Protein AF-A0A7Y3IAW5-F1 (afdb_monomer_lite)

Sequence (201 aa):
MDRSDRQLTMKHELFRHLELELFVQRGQLPDTLALVRDVLRSTARLTENVSPRVEGLLDAAGESREWTRLRGTYQHHYPICVRRVSPDDTLISMASVVGRPEEDWYAVSLITYCTPRDPFYRVAHLLARVVHGQLGGRIHWGKWFPLDGSQVAESYPALATFRACCRRADPAGVFRNAFVERTLFEGGAEASPQSGHTAPA

Radius of gyration: 20.22 Å; chains: 1; bounding box: 66×46×46 Å

Structure (mmCIF, N/CA/C/O backbone):
data_AF-A0A7Y3IAW5-F1
#
_entry.id   AF-A0A7Y3IAW5-F1
#
loop_
_atom_site.group_PDB
_atom_site.id
_atom_site.type_symbol
_atom_site.label_atom_id
_atom_site.label_alt_id
_atom_site.label_comp_id
_atom_site.label_asym_id
_atom_site.label_entity_id
_atom_site.label_seq_id
_atom_site.pdbx_PDB_ins_code
_atom_site.Cartn_x
_atom_site.Cartn_y
_atom_site.Cartn_z
_atom_site.occupancy
_atom_site.B_iso_or_equiv
_atom_site.auth_seq_id
_atom_site.auth_comp_id
_atom_site.auth_asym_id
_atom_site.auth_atom_id
_atom_site.pdbx_PDB_model_num
ATOM 1 N N . MET A 1 1 ? 17.644 31.714 -9.069 1.00 40.88 1 MET A N 1
ATOM 2 C CA . MET A 1 1 ? 16.645 31.347 -8.044 1.00 40.88 1 MET A CA 1
ATOM 3 C C . MET A 1 1 ? 15.284 31.675 -8.612 1.00 40.88 1 MET A C 1
ATOM 5 O O . MET A 1 1 ? 14.866 32.822 -8.543 1.00 40.88 1 MET A O 1
ATOM 9 N N . ASP A 1 2 ? 14.663 30.692 -9.247 1.00 40.91 2 ASP A N 1
ATOM 10 C CA . ASP A 1 2 ? 13.312 30.815 -9.777 1.00 40.91 2 ASP A CA 1
ATOM 11 C C . ASP A 1 2 ? 12.345 30.397 -8.661 1.00 40.91 2 ASP A C 1
ATOM 13 O O . ASP A 1 2 ? 12.358 29.250 -8.215 1.00 40.91 2 ASP A O 1
ATOM 17 N N . ARG A 1 3 ? 11.633 31.373 -8.092 1.00 41.38 3 ARG A N 1
ATOM 18 C CA . ARG A 1 3 ? 10.716 31.192 -6.957 1.00 41.38 3 ARG A CA 1
ATOM 19 C C . ARG A 1 3 ? 9.287 31.054 -7.466 1.00 41.38 3 ARG A C 1
ATOM 21 O O . ARG A 1 3 ? 8.431 31.909 -7.237 1.00 41.38 3 ARG A O 1
ATOM 28 N N . SER A 1 4 ? 9.043 29.957 -8.172 1.00 42.44 4 SER A N 1
ATOM 29 C CA . SER A 1 4 ? 7.706 29.543 -8.607 1.00 42.44 4 SER A CA 1
ATOM 30 C C . SER A 1 4 ? 6.784 29.179 -7.430 1.00 42.44 4 SER A C 1
ATOM 32 O O . SER A 1 4 ? 5.565 29.138 -7.588 1.00 42.44 4 SER A O 1
ATOM 34 N N . ASP A 1 5 ? 7.333 29.018 -6.218 1.00 47.25 5 ASP A N 1
ATOM 35 C CA . ASP A 1 5 ? 6.605 28.779 -4.965 1.00 47.25 5 ASP A CA 1
ATOM 36 C C . ASP A 1 5 ? 5.658 29.923 -4.565 1.00 47.25 5 ASP A C 1
ATOM 38 O O . ASP A 1 5 ? 4.757 29.714 -3.755 1.00 47.25 5 ASP A O 1
ATOM 42 N N . ARG A 1 6 ? 5.826 31.121 -5.139 1.00 47.00 6 ARG A N 1
ATOM 43 C CA . ARG A 1 6 ? 5.008 32.307 -4.829 1.00 47.00 6 ARG A CA 1
ATOM 44 C C . ARG A 1 6 ? 3.928 32.628 -5.860 1.00 47.00 6 ARG A C 1
ATOM 46 O O . ARG A 1 6 ? 3.186 33.587 -5.666 1.00 47.00 6 ARG A O 1
ATOM 53 N N . GLN A 1 7 ? 3.839 31.865 -6.948 1.00 51.66 7 GLN A N 1
ATOM 54 C CA . GLN A 1 7 ? 2.971 32.199 -8.083 1.00 51.66 7 GLN A CA 1
ATOM 55 C C . GLN A 1 7 ? 1.581 31.542 -8.021 1.00 51.66 7 GLN A C 1
ATOM 57 O O . GLN A 1 7 ? 0.706 31.883 -8.812 1.00 51.66 7 GLN A O 1
ATOM 62 N N . LEU A 1 8 ? 1.342 30.651 -7.053 1.00 48.03 8 LEU A N 1
ATOM 63 C CA . LEU A 1 8 ? 0.040 30.027 -6.822 1.00 48.03 8 LEU A CA 1
ATOM 64 C C . LEU A 1 8 ? -0.625 30.678 -5.604 1.00 48.03 8 LEU A C 1
ATOM 66 O O . LEU A 1 8 ? -0.237 30.454 -4.463 1.00 48.03 8 LEU A O 1
ATOM 70 N N . THR A 1 9 ? -1.650 31.489 -5.858 1.00 50.50 9 THR A N 1
ATOM 71 C CA . THR A 1 9 ? -2.443 32.277 -4.892 1.00 50.50 9 THR A CA 1
ATOM 72 C C . THR A 1 9 ? -3.344 31.452 -3.961 1.00 50.50 9 THR A C 1
ATOM 74 O O . THR A 1 9 ? -4.144 32.005 -3.209 1.00 50.50 9 THR A O 1
ATOM 77 N N . MET A 1 10 ? -3.199 30.129 -3.950 1.00 53.97 10 MET A N 1
ATOM 78 C CA . MET A 1 10 ? -3.824 29.251 -2.964 1.00 53.97 10 MET A CA 1
ATOM 79 C C . MET A 1 10 ? -2.808 29.010 -1.856 1.00 53.97 10 MET A C 1
ATOM 81 O O . MET A 1 10 ? -1.643 28.769 -2.157 1.00 53.97 10 MET A O 1
ATOM 85 N N . LYS A 1 11 ? -3.226 29.031 -0.586 1.00 49.53 11 LYS A N 1
ATOM 86 C CA . LYS A 1 11 ? -2.404 28.603 0.560 1.00 49.53 11 LYS A CA 1
ATOM 87 C C . LYS A 1 11 ? -2.015 27.120 0.402 1.00 49.53 11 LYS A C 1
ATOM 89 O O . LYS A 1 11 ? -2.574 26.252 1.061 1.00 49.53 11 LYS A O 1
ATOM 94 N N . HIS A 1 12 ? -1.098 26.812 -0.514 1.00 50.78 12 HIS A N 1
ATOM 95 C CA . HIS A 1 12 ? -0.740 25.468 -0.976 1.00 50.78 12 HIS A CA 1
ATOM 96 C C . HIS A 1 12 ? -0.222 24.599 0.174 1.00 50.78 12 HIS A C 1
ATOM 98 O O . HIS A 1 12 ? -0.385 23.382 0.179 1.00 50.78 12 HIS A O 1
ATOM 104 N N . GLU A 1 13 ? 0.351 25.245 1.186 1.00 51.34 13 GLU A N 1
ATOM 105 C CA . GLU A 1 13 ? 0.733 24.665 2.469 1.00 51.34 13 GLU A CA 1
ATOM 106 C C . GLU A 1 13 ? -0.438 24.042 3.248 1.00 51.34 13 GLU A C 1
ATOM 108 O O . GLU A 1 13 ? -0.249 22.977 3.831 1.00 51.34 13 GLU A O 1
ATOM 113 N N . LEU A 1 14 ? -1.650 24.616 3.187 1.00 48.81 14 LEU A N 1
ATOM 114 C CA . LEU A 1 14 ? -2.861 24.053 3.806 1.00 48.81 14 LEU A CA 1
ATOM 115 C C . LEU A 1 14 ? -3.363 22.789 3.089 1.00 48.81 14 LEU A C 1
ATOM 117 O O . LEU A 1 14 ? -4.131 22.022 3.663 1.00 48.81 14 LEU A O 1
ATOM 121 N N . PHE A 1 15 ? -2.912 22.550 1.854 1.00 56.91 15 PHE A N 1
ATOM 122 C CA . PHE A 1 15 ? -3.258 21.373 1.050 1.00 56.91 15 PHE A CA 1
ATOM 123 C C . PHE A 1 15 ? -2.118 20.358 0.938 1.00 56.91 15 PHE A C 1
ATOM 125 O O . PHE A 1 15 ? -2.253 19.371 0.207 1.00 56.91 15 PHE A O 1
ATOM 132 N N . ARG A 1 16 ? -1.009 20.556 1.672 1.00 74.06 16 ARG A N 1
ATOM 133 C CA . ARG A 1 16 ? 0.043 19.543 1.834 1.00 74.06 16 ARG A CA 1
ATOM 134 C C . ARG A 1 16 ? -0.500 18.392 2.673 1.00 74.06 16 ARG A C 1
ATOM 136 O O . ARG A 1 16 ? -0.251 18.289 3.873 1.00 74.06 16 ARG A O 1
ATOM 143 N N . HIS A 1 17 ? -1.265 17.533 2.028 1.00 85.19 17 HIS A N 1
ATOM 144 C CA . HIS A 1 17 ? -1.666 16.263 2.584 1.00 85.19 17 HIS A CA 1
ATOM 145 C C . HIS A 1 17 ? -0.547 15.243 2.398 1.00 85.19 17 HIS A C 1
ATOM 147 O O . HIS A 1 17 ? 0.315 15.368 1.527 1.00 85.19 17 HIS A O 1
ATOM 153 N N . LEU A 1 18 ? -0.567 14.239 3.256 1.00 92.19 18 LEU A N 1
ATOM 154 C CA . LEU A 1 18 ? 0.155 13.000 3.051 1.00 92.19 18 LEU A CA 1
ATOM 155 C C . LEU A 1 18 ? -0.883 11.913 2.800 1.00 92.19 18 LEU A C 1
ATOM 157 O O . LEU A 1 18 ? -1.961 11.935 3.395 1.00 92.19 18 LEU A O 1
ATOM 161 N N . GLU A 1 19 ? -0.559 10.978 1.922 1.00 96.00 19 GLU A N 1
ATOM 162 C CA . GLU A 1 19 ? -1.479 9.931 1.514 1.00 96.00 19 GLU A CA 1
ATOM 163 C C . GLU A 1 19 ? -0.752 8.598 1.442 1.00 96.00 19 GLU A C 1
ATOM 165 O O . GLU A 1 19 ? 0.321 8.507 0.847 1.00 96.00 19 GLU A O 1
ATOM 170 N N . LEU A 1 20 ? -1.358 7.582 2.046 1.00 98.25 20 LEU A N 1
ATOM 171 C CA . LEU A 1 20 ? -1.079 6.185 1.757 1.00 98.25 20 LEU A CA 1
ATOM 172 C C . LEU A 1 20 ? -2.163 5.706 0.798 1.00 98.25 20 LEU A C 1
ATOM 174 O O . LEU A 1 20 ? -3.346 5.914 1.063 1.00 98.25 20 LEU A O 1
ATOM 178 N N . GLU A 1 21 ? -1.771 5.023 -0.269 1.00 98.69 21 GLU A N 1
ATOM 179 C CA . GLU A 1 21 ? -2.724 4.390 -1.170 1.00 98.69 21 GLU A CA 1
ATOM 180 C C . GLU A 1 21 ? -2.331 2.939 -1.437 1.00 98.69 21 GLU A C 1
ATOM 182 O O . GLU A 1 21 ? -1.260 2.644 -1.977 1.00 98.69 21 GLU A O 1
ATOM 187 N N . LEU A 1 22 ? -3.219 2.046 -1.008 1.00 98.81 22 LEU A N 1
ATOM 188 C CA . LEU A 1 22 ? -3.074 0.598 -1.057 1.00 98.81 22 LEU A CA 1
ATOM 189 C C . LEU A 1 22 ? -3.799 0.058 -2.286 1.00 98.81 22 LEU A C 1
ATOM 191 O O . LEU A 1 22 ? -4.936 0.444 -2.531 1.00 98.81 22 LEU A O 1
ATOM 195 N N . PHE A 1 23 ? -3.184 -0.864 -3.013 1.00 98.69 23 PHE A N 1
ATOM 196 C CA . PHE A 1 23 ? -3.783 -1.578 -4.135 1.00 98.69 23 PHE A CA 1
ATOM 197 C C . PHE A 1 23 ? -3.896 -3.056 -3.801 1.00 98.69 23 PHE A C 1
ATOM 199 O O . PHE A 1 23 ? -2.896 -3.695 -3.482 1.00 98.69 23 PHE A O 1
ATOM 206 N N . VAL A 1 24 ? -5.098 -3.613 -3.909 1.00 98.56 24 VAL A N 1
ATOM 207 C CA . VAL A 1 24 ? -5.355 -5.039 -3.662 1.00 98.56 24 VAL A CA 1
ATOM 208 C C . VAL A 1 24 ? -6.258 -5.625 -4.736 1.00 98.56 24 VAL A C 1
ATOM 210 O O . VAL A 1 24 ? -7.113 -4.923 -5.277 1.00 98.56 24 VAL A O 1
ATOM 213 N N . GLN A 1 25 ? -6.078 -6.908 -5.047 1.00 97.88 25 GLN A N 1
ATOM 214 C CA . GLN A 1 25 ? -6.998 -7.628 -5.928 1.00 97.88 25 GLN A CA 1
ATOM 215 C C . GLN A 1 25 ? -8.366 -7.768 -5.249 1.00 97.88 25 GLN A C 1
ATOM 217 O O . GLN A 1 25 ? -8.453 -7.826 -4.018 1.00 97.88 25 GLN A O 1
ATOM 222 N N . ARG A 1 26 ? -9.442 -7.812 -6.038 1.00 98.06 26 ARG A N 1
ATOM 223 C CA . ARG A 1 26 ? -10.830 -7.879 -5.553 1.00 98.06 26 ARG A CA 1
ATOM 224 C C . ARG A 1 26 ? -11.034 -8.980 -4.502 1.00 98.06 26 ARG A C 1
ATOM 226 O O . ARG A 1 26 ? -11.693 -8.701 -3.500 1.00 98.06 26 ARG A O 1
ATOM 233 N N . GLY A 1 27 ? -10.433 -10.162 -4.655 1.00 97.56 27 GLY A N 1
ATOM 234 C CA . GLY A 1 27 ? -10.509 -11.239 -3.659 1.00 97.56 27 GLY A CA 1
ATOM 235 C C . GLY A 1 27 ? -9.964 -10.874 -2.268 1.00 97.56 27 GLY A C 1
ATOM 236 O O . GLY A 1 27 ? -10.429 -11.413 -1.269 1.00 97.56 27 GLY A O 1
ATOM 237 N N . GLN A 1 28 ? -9.034 -9.919 -2.188 1.00 98.12 28 GLN A N 1
ATOM 238 C CA . GLN A 1 28 ? -8.398 -9.452 -0.946 1.00 98.12 28 GLN A CA 1
ATOM 239 C C . GLN A 1 28 ? -9.024 -8.162 -0.391 1.00 98.12 28 GLN A C 1
ATOM 241 O O . GLN A 1 28 ? -8.656 -7.696 0.693 1.00 98.12 28 GLN A O 1
ATOM 246 N N . LEU A 1 29 ? -9.981 -7.563 -1.108 1.00 98.56 29 LEU A N 1
ATOM 247 C CA . LEU A 1 29 ? -10.640 -6.332 -0.677 1.00 98.56 29 LEU A CA 1
ATOM 248 C C . LEU A 1 29 ? -11.353 -6.478 0.683 1.00 98.56 29 LEU A C 1
ATOM 250 O O . LEU A 1 29 ? -11.168 -5.586 1.514 1.00 98.56 29 LEU A O 1
ATOM 254 N N . PRO A 1 30 ? -12.120 -7.553 0.975 1.00 98.62 30 PRO A N 1
ATOM 255 C CA . PRO A 1 30 ? -12.799 -7.681 2.267 1.00 98.62 30 PRO A CA 1
ATOM 256 C C . PRO A 1 30 ? -11.837 -7.662 3.461 1.00 98.62 30 PRO A C 1
ATOM 258 O O . PRO A 1 30 ? -12.065 -6.920 4.417 1.00 98.62 30 PRO A O 1
ATOM 261 N N . ASP A 1 31 ? -10.734 -8.411 3.376 1.00 98.62 31 ASP A N 1
ATOM 262 C CA . ASP A 1 31 ? -9.709 -8.464 4.424 1.00 98.62 31 ASP A CA 1
ATOM 263 C C . ASP A 1 31 ? -8.972 -7.127 4.563 1.00 98.62 31 ASP A C 1
ATOM 265 O O . ASP A 1 31 ? -8.722 -6.664 5.675 1.00 98.62 31 ASP A O 1
ATOM 269 N N . THR A 1 32 ? -8.700 -6.448 3.445 1.00 98.81 32 THR A N 1
ATOM 270 C CA . THR A 1 32 ? -8.068 -5.120 3.447 1.00 98.81 32 THR A CA 1
ATOM 271 C C . THR A 1 32 ? -8.951 -4.078 4.131 1.00 98.81 32 THR A C 1
ATOM 273 O O . THR A 1 32 ? -8.472 -3.302 4.960 1.00 98.81 32 THR A O 1
ATOM 276 N N . LEU A 1 33 ? -10.254 -4.059 3.831 1.00 98.81 33 LEU A N 1
ATOM 277 C CA . LEU A 1 33 ? -11.195 -3.129 4.460 1.00 98.81 33 LEU A CA 1
ATOM 278 C C . LEU A 1 33 ? -11.405 -3.448 5.944 1.00 98.81 33 LEU A C 1
ATOM 280 O O . LEU A 1 33 ? -11.506 -2.521 6.749 1.00 98.81 33 LEU A O 1
ATOM 284 N N . ALA A 1 34 ? -11.441 -4.732 6.318 1.00 98.62 34 ALA A N 1
ATOM 285 C CA . ALA A 1 34 ? -11.500 -5.148 7.717 1.00 98.62 34 ALA A CA 1
ATOM 286 C C . ALA A 1 34 ? -10.251 -4.695 8.484 1.00 98.62 34 ALA A C 1
ATOM 288 O O . ALA A 1 34 ? -10.388 -4.070 9.533 1.00 98.62 34 ALA A O 1
ATOM 289 N N . LEU A 1 35 ? -9.056 -4.919 7.928 1.00 98.75 35 LEU A N 1
ATOM 290 C CA . LEU A 1 35 ? -7.785 -4.464 8.491 1.00 98.75 35 LEU A CA 1
ATOM 291 C C . LEU A 1 35 ? -7.774 -2.946 8.698 1.00 98.75 35 LEU A C 1
ATOM 293 O O . LEU A 1 35 ? -7.538 -2.484 9.813 1.00 98.75 35 LEU A O 1
ATOM 297 N N . VAL A 1 36 ? -8.064 -2.167 7.648 1.00 98.62 36 VAL A N 1
ATOM 298 C CA . VAL A 1 36 ? -8.079 -0.697 7.721 1.00 98.62 36 VAL A CA 1
ATOM 299 C C . VAL A 1 36 ? -9.076 -0.223 8.776 1.00 98.62 36 VAL A C 1
ATOM 301 O O . VAL A 1 36 ? -8.730 0.585 9.636 1.00 98.62 36 VAL A O 1
ATOM 304 N N . ARG A 1 37 ? -10.306 -0.744 8.760 1.00 98.31 37 ARG A N 1
ATOM 305 C CA . ARG A 1 37 ? -11.343 -0.369 9.728 1.00 98.31 37 ARG A CA 1
ATOM 306 C C . ARG A 1 37 ? -10.924 -0.694 11.159 1.00 98.31 37 ARG A C 1
ATOM 308 O O . ARG A 1 37 ? -11.032 0.168 12.030 1.00 98.31 37 ARG A O 1
ATOM 315 N N . ASP A 1 38 ? -10.496 -1.924 11.413 1.00 98.31 38 ASP A N 1
ATOM 316 C CA . ASP A 1 38 ? -10.224 -2.417 12.761 1.00 98.31 38 ASP A CA 1
ATOM 317 C C . ASP A 1 38 ? -8.988 -1.717 13.356 1.00 98.31 38 ASP A C 1
ATOM 319 O O . ASP A 1 38 ? -9.046 -1.241 14.494 1.00 98.31 38 ASP A O 1
ATOM 323 N N . VAL A 1 39 ? -7.918 -1.540 12.567 1.00 98.06 39 VAL A N 1
ATOM 324 C CA . VAL A 1 39 ? -6.728 -0.773 12.975 1.00 98.06 39 VAL A CA 1
ATOM 325 C C . VAL A 1 39 ? -7.110 0.669 13.298 1.00 98.06 39 VAL A C 1
ATOM 327 O O . VAL A 1 39 ? -6.830 1.123 14.404 1.00 98.06 39 VAL A O 1
ATOM 330 N N . LEU A 1 40 ? -7.804 1.381 12.401 1.00 97.94 40 LEU A N 1
ATOM 331 C CA . LEU A 1 40 ? -8.153 2.791 12.627 1.00 97.94 40 LEU A CA 1
ATOM 332 C C . LEU A 1 40 ? -9.088 2.994 13.825 1.00 97.94 40 LEU A C 1
ATOM 334 O O . LEU A 1 40 ? -8.939 3.960 14.575 1.00 97.94 40 LEU A O 1
ATOM 338 N N . ARG A 1 41 ? -10.044 2.084 14.048 1.00 97.94 41 ARG A N 1
ATOM 339 C CA . ARG A 1 41 ? -10.897 2.131 15.246 1.00 97.94 41 ARG A CA 1
ATOM 340 C C . ARG A 1 41 ? -10.077 1.899 16.512 1.00 97.94 41 ARG A C 1
ATOM 342 O O . ARG A 1 41 ? -10.307 2.580 17.508 1.00 97.94 41 ARG A O 1
ATOM 349 N N . SER A 1 42 ? -9.121 0.974 16.475 1.00 96.56 42 SER A N 1
ATOM 350 C CA . SER A 1 42 ? -8.244 0.675 17.609 1.00 96.56 42 SER A CA 1
ATOM 351 C C . SER A 1 42 ? -7.307 1.848 17.931 1.00 96.56 42 SER A C 1
ATOM 353 O O .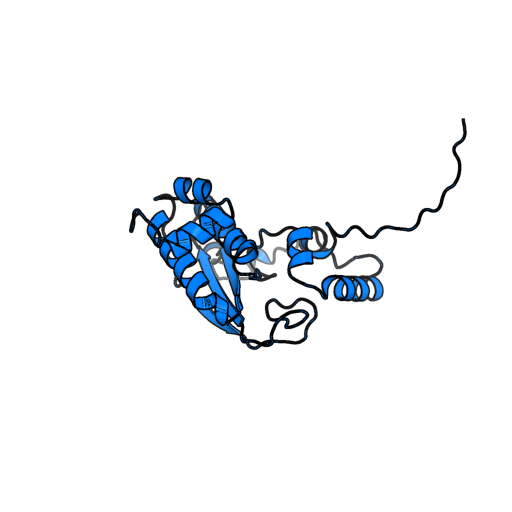 SER A 1 42 ? -7.186 2.258 19.091 1.00 96.56 42 SER A O 1
ATOM 355 N N . THR A 1 43 ? -6.714 2.486 16.917 1.00 96.62 43 THR A N 1
ATOM 356 C CA . THR A 1 43 ? -5.858 3.665 17.124 1.00 96.62 43 THR A CA 1
ATOM 357 C C . THR A 1 43 ? -6.630 4.886 17.615 1.00 96.62 43 THR A C 1
ATOM 359 O O . THR A 1 43 ? -6.046 5.728 18.293 1.00 96.62 43 THR A O 1
ATOM 362 N N . ALA A 1 44 ? -7.937 4.960 17.347 1.00 96.62 44 ALA A N 1
ATOM 363 C CA . ALA A 1 44 ? -8.832 6.009 17.837 1.00 96.62 44 ALA A CA 1
ATOM 364 C C . ALA A 1 44 ? -9.495 5.690 19.199 1.00 96.62 44 ALA A C 1
ATOM 366 O O . ALA A 1 44 ? -10.354 6.446 19.642 1.00 96.62 44 ALA A O 1
ATOM 367 N N . ARG A 1 45 ? -9.137 4.577 19.864 1.00 94.44 45 ARG A N 1
ATOM 368 C CA . ARG A 1 45 ? -9.807 4.053 21.083 1.00 94.44 45 ARG A CA 1
ATOM 369 C C . ARG A 1 45 ? -11.317 3.815 20.935 1.00 94.44 45 ARG A C 1
ATOM 371 O O . ARG A 1 45 ? -12.049 3.834 21.917 1.00 94.44 45 ARG A O 1
ATOM 378 N N . LEU A 1 46 ? -11.793 3.557 19.719 1.00 93.94 46 LEU A N 1
ATOM 379 C CA . LEU A 1 46 ? -13.191 3.193 19.457 1.00 93.94 46 LEU A CA 1
ATOM 380 C C . LEU A 1 46 ? -13.454 1.689 19.637 1.00 93.94 46 LEU A C 1
ATOM 382 O O . LEU A 1 46 ? -14.603 1.253 19.598 1.00 93.94 46 LEU A O 1
ATOM 386 N N . THR A 1 47 ? -12.395 0.890 19.758 1.00 92.00 47 THR A N 1
ATOM 387 C CA . THR A 1 47 ? -12.432 -0.534 20.102 1.00 92.00 47 THR A CA 1
ATOM 388 C C . THR A 1 47 ? -11.134 -0.915 20.803 1.00 92.00 47 THR A C 1
ATOM 390 O O . THR A 1 47 ? -10.069 -0.387 20.472 1.00 92.00 47 THR A O 1
ATOM 393 N N . GLU A 1 48 ? -11.212 -1.841 21.752 1.00 81.25 48 GLU A N 1
ATOM 394 C CA . GLU A 1 48 ? -10.023 -2.405 22.397 1.00 81.25 48 GLU A CA 1
ATOM 395 C C . GLU A 1 48 ? -9.389 -3.512 21.549 1.00 81.25 48 GLU A C 1
ATOM 397 O O . GLU A 1 48 ? -8.165 -3.646 21.537 1.00 81.25 48 GLU A O 1
ATOM 402 N N . ASN A 1 49 ? -10.209 -4.239 20.783 1.00 87.06 49 ASN A N 1
ATOM 403 C CA . ASN A 1 49 ? -9.808 -5.425 20.030 1.00 87.06 49 ASN A CA 1
ATOM 404 C C . ASN A 1 49 ? -10.076 -5.265 18.529 1.00 87.06 49 ASN A C 1
ATOM 406 O O . ASN A 1 49 ? -10.956 -4.505 18.111 1.00 87.06 49 ASN A O 1
ATOM 410 N N . VAL A 1 50 ? -9.315 -6.009 17.730 1.00 94.94 50 VAL A N 1
ATOM 411 C CA . VAL A 1 50 ? -9.563 -6.225 16.299 1.00 94.94 50 VAL A CA 1
ATOM 412 C C . VAL A 1 50 ? -10.215 -7.595 16.105 1.00 94.94 50 VAL A C 1
ATOM 414 O O . VAL A 1 50 ? -10.230 -8.413 17.024 1.00 94.94 50 VAL A O 1
ATOM 417 N N . SER A 1 51 ? -10.805 -7.852 14.940 1.00 96.62 51 SER A N 1
ATOM 418 C CA . SER A 1 51 ? -11.363 -9.178 14.648 1.00 96.62 51 SER A CA 1
ATOM 419 C C . SER A 1 51 ? -10.273 -10.269 14.626 1.00 96.62 51 SER A C 1
ATOM 421 O O . SER A 1 51 ? -9.141 -9.965 14.246 1.00 96.62 51 SER A O 1
ATOM 423 N N . PRO A 1 52 ? -10.591 -11.549 14.924 1.00 97.69 52 PRO A N 1
ATOM 424 C CA . PRO A 1 52 ? -9.602 -12.639 14.903 1.00 97.69 52 PRO A CA 1
ATOM 425 C C . PRO A 1 52 ? -8.875 -12.784 13.561 1.00 97.69 52 PRO A C 1
ATOM 427 O O . PRO A 1 52 ? -7.702 -13.140 13.504 1.00 97.69 52 PRO A O 1
ATOM 430 N N . ARG A 1 53 ? -9.568 -12.468 12.458 1.00 97.12 53 ARG A N 1
ATOM 431 C CA . ARG A 1 53 ? -8.972 -12.433 11.118 1.00 97.12 53 ARG A CA 1
ATOM 432 C C . ARG A 1 53 ? -7.887 -11.361 11.015 1.00 97.12 53 ARG A C 1
ATOM 434 O O . ARG A 1 53 ? -6.805 -11.652 10.521 1.00 97.12 53 ARG A O 1
ATOM 441 N N . VAL A 1 54 ? -8.171 -10.144 11.480 1.00 98.31 54 VAL A N 1
ATOM 442 C CA . VAL A 1 54 ? -7.210 -9.031 11.474 1.00 98.31 54 VAL A CA 1
ATOM 443 C C . VAL A 1 54 ? -6.067 -9.285 12.450 1.00 98.31 54 VAL A C 1
ATOM 445 O O . VAL A 1 54 ? -4.924 -9.000 12.113 1.00 98.31 54 VAL A O 1
ATOM 448 N N . GLU A 1 55 ? -6.347 -9.861 13.616 1.00 98.12 55 GLU A N 1
ATOM 449 C CA . GLU A 1 55 ? -5.317 -10.265 14.576 1.00 98.12 55 GLU A CA 1
ATOM 450 C C . GLU A 1 55 ? -4.338 -11.262 13.944 1.00 98.12 55 GLU A C 1
ATOM 452 O O . GLU A 1 55 ? -3.137 -11.008 13.935 1.00 98.12 55 GLU A O 1
ATOM 457 N N . GLY A 1 56 ? -4.844 -12.298 13.265 1.00 98.38 56 GLY A N 1
ATOM 458 C CA . GLY A 1 56 ? -4.002 -13.242 12.526 1.00 98.38 56 GLY A CA 1
ATOM 459 C C . GLY A 1 56 ? -3.162 -12.593 11.417 1.00 98.38 56 GLY A C 1
ATOM 460 O O . GLY A 1 56 ? -2.012 -12.978 11.222 1.00 98.38 56 GLY A O 1
ATOM 461 N N . LEU A 1 57 ? -3.692 -11.583 10.711 1.00 98.50 57 LEU A N 1
ATOM 462 C CA . LEU A 1 57 ? -2.925 -10.821 9.712 1.00 98.50 57 LEU A CA 1
ATOM 463 C C . LEU A 1 57 ? -1.810 -9.981 10.354 1.00 98.50 57 LEU A C 1
ATOM 465 O O . LEU A 1 57 ? -0.706 -9.907 9.814 1.00 98.50 57 LEU A O 1
ATOM 469 N N . LEU A 1 58 ? -2.088 -9.349 11.498 1.00 98.50 58 LEU A N 1
ATOM 470 C CA . LEU A 1 58 ? -1.100 -8.575 12.252 1.00 98.50 58 LEU A CA 1
ATOM 471 C C . LEU A 1 58 ? 0.008 -9.481 12.796 1.00 98.50 58 LEU A C 1
ATOM 473 O O . LEU A 1 58 ? 1.183 -9.135 12.674 1.00 98.50 58 LEU A O 1
ATOM 477 N N . ASP A 1 59 ? -0.355 -10.644 13.336 1.00 98.25 59 ASP A N 1
ATOM 478 C CA . ASP A 1 59 ? 0.585 -11.639 13.851 1.00 98.25 59 ASP A CA 1
ATOM 479 C C . ASP A 1 59 ? 1.477 -12.198 12.742 1.00 98.25 59 ASP A C 1
ATOM 481 O O . ASP A 1 59 ? 2.702 -12.189 12.874 1.00 98.25 59 ASP A O 1
ATOM 485 N N . ALA A 1 60 ? 0.887 -12.609 11.616 1.00 98.06 60 ALA A N 1
ATOM 486 C CA . ALA A 1 60 ? 1.634 -13.144 10.480 1.00 98.06 60 ALA A CA 1
ATOM 487 C C . ALA A 1 60 ? 2.595 -12.111 9.861 1.00 98.06 60 ALA A C 1
ATOM 489 O O . ALA A 1 60 ? 3.666 -12.472 9.374 1.00 98.06 60 ALA A O 1
ATOM 490 N N . ALA A 1 61 ? 2.253 -10.819 9.922 1.00 97.44 61 ALA A N 1
ATOM 491 C CA . ALA A 1 61 ? 3.130 -9.726 9.500 1.00 97.44 61 ALA A CA 1
ATOM 492 C C . ALA A 1 61 ? 4.178 -9.313 10.557 1.00 97.44 61 ALA A C 1
ATOM 494 O O . ALA A 1 61 ? 5.055 -8.498 10.258 1.00 97.44 61 ALA A O 1
ATOM 495 N N . GLY A 1 62 ? 4.094 -9.831 11.788 1.00 97.88 62 GLY A N 1
ATOM 496 C CA . GLY A 1 62 ? 4.939 -9.414 12.912 1.00 97.88 62 GLY A CA 1
ATOM 497 C C . GLY A 1 62 ? 4.637 -8.000 13.431 1.00 97.88 62 GLY A C 1
ATOM 498 O O . GLY A 1 62 ? 5.508 -7.353 14.015 1.00 97.88 62 GLY A O 1
ATOM 499 N N . GLU A 1 63 ? 3.419 -7.500 13.213 1.00 97.75 63 GLU A N 1
ATOM 500 C CA . GLU A 1 63 ? 2.995 -6.123 13.502 1.00 97.75 63 GLU A CA 1
ATOM 501 C C . GLU A 1 63 ? 2.185 -5.978 14.804 1.00 97.75 63 GLU A C 1
ATOM 503 O O . GLU A 1 63 ? 1.851 -4.862 15.206 1.00 97.75 63 GLU A O 1
ATOM 508 N N . SER A 1 64 ? 1.904 -7.062 15.532 1.00 97.19 64 SER A N 1
ATOM 509 C CA . SER A 1 64 ? 1.059 -7.052 16.746 1.00 97.19 64 SER A CA 1
ATOM 510 C C . SER A 1 64 ? 1.597 -6.122 17.838 1.00 97.19 64 SER A C 1
ATOM 512 O O . SER A 1 64 ? 0.843 -5.395 18.500 1.00 97.19 64 SER A O 1
ATOM 514 N N . ARG A 1 65 ? 2.927 -6.083 18.005 1.00 97.25 65 ARG A N 1
ATOM 515 C CA . ARG A 1 65 ? 3.588 -5.168 18.949 1.00 97.25 65 ARG A CA 1
ATOM 516 C C . ARG A 1 65 ? 3.415 -3.711 18.530 1.00 97.25 65 ARG A C 1
ATOM 518 O O . ARG A 1 65 ? 3.181 -2.858 19.386 1.00 97.25 65 ARG A O 1
ATOM 525 N N . GLU A 1 66 ? 3.540 -3.413 17.240 1.00 97.12 66 GLU A N 1
ATOM 526 C CA . GLU A 1 66 ? 3.395 -2.048 16.741 1.00 97.12 66 GLU A CA 1
ATOM 527 C C . GLU A 1 66 ? 1.947 -1.575 16.812 1.00 97.12 66 GLU A C 1
ATOM 529 O O . GLU A 1 66 ? 1.693 -0.489 17.335 1.00 97.12 66 GLU A O 1
ATOM 534 N N . TRP A 1 67 ? 0.998 -2.425 16.417 1.00 96.12 67 TRP A N 1
ATOM 535 C CA . TRP A 1 67 ? -0.430 -2.183 16.606 1.00 96.12 67 TRP A CA 1
ATOM 536 C C . TRP A 1 67 ? -0.757 -1.834 18.062 1.00 96.12 67 TRP A C 1
ATOM 538 O O . TRP A 1 67 ? -1.410 -0.822 18.324 1.00 96.12 67 TRP A O 1
ATOM 548 N N . THR A 1 68 ? -0.246 -2.608 19.025 1.00 95.44 68 THR A N 1
ATOM 549 C CA . THR A 1 68 ? -0.461 -2.344 20.457 1.00 95.44 68 THR A CA 1
ATOM 550 C C . THR A 1 68 ? 0.046 -0.956 20.862 1.00 95.44 68 THR A C 1
ATOM 552 O O . THR A 1 68 ? -0.647 -0.226 21.570 1.00 95.44 68 THR A O 1
ATOM 555 N N . ARG A 1 69 ? 1.220 -0.542 20.363 1.00 96.62 69 ARG A N 1
ATOM 556 C CA . ARG A 1 69 ? 1.788 0.797 20.616 1.00 96.62 69 ARG A CA 1
ATOM 557 C C . ARG A 1 69 ? 1.037 1.936 19.922 1.00 96.62 69 ARG A C 1
ATOM 559 O O . ARG A 1 69 ? 1.307 3.092 20.243 1.00 96.62 69 ARG A O 1
ATOM 566 N N . LEU A 1 70 ? 0.178 1.644 18.948 1.00 95.69 70 LEU A N 1
ATOM 567 C CA . LEU A 1 70 ? -0.611 2.636 18.210 1.00 95.69 70 LEU A CA 1
ATOM 568 C C . LEU A 1 70 ? -2.013 2.851 18.788 1.00 95.69 70 LEU A C 1
ATOM 570 O O . LEU A 1 70 ? -2.718 3.782 18.389 1.00 95.69 70 LEU A O 1
ATOM 574 N N . ARG A 1 71 ? -2.437 2.020 19.743 1.00 94.69 71 ARG A N 1
ATOM 575 C CA . ARG A 1 71 ? -3.751 2.157 20.375 1.00 94.69 71 ARG A CA 1
ATOM 576 C C . ARG A 1 71 ? -3.888 3.523 21.046 1.00 94.69 71 ARG A C 1
ATOM 578 O O . ARG A 1 71 ? -3.125 3.892 21.937 1.00 94.69 71 ARG A O 1
ATOM 585 N N . GLY A 1 72 ? -4.894 4.280 20.623 1.00 93.50 72 GLY A N 1
ATOM 586 C CA . GLY A 1 72 ? -5.156 5.630 21.114 1.00 93.50 72 GLY A CA 1
ATOM 587 C C . GLY A 1 72 ? -4.154 6.710 20.728 1.00 93.50 72 GLY A C 1
ATOM 588 O O . GLY A 1 72 ? -4.173 7.764 21.357 1.00 93.50 72 GLY A O 1
ATOM 589 N N . THR A 1 73 ? -3.284 6.476 19.743 1.00 94.69 73 THR A N 1
ATOM 590 C CA . THR A 1 73 ? -2.301 7.480 19.307 1.00 94.69 73 THR A CA 1
ATOM 591 C C . THR A 1 73 ? -2.716 8.233 18.047 1.00 94.69 73 THR A C 1
ATOM 593 O O . THR A 1 73 ? -2.063 9.212 17.694 1.00 94.69 73 THR A O 1
ATOM 596 N N . TYR A 1 74 ? -3.742 7.771 17.323 1.00 95.81 74 TYR A N 1
ATOM 597 C CA . TYR A 1 74 ? -4.126 8.357 16.039 1.00 95.81 74 TYR A CA 1
ATOM 598 C C . TYR A 1 74 ? -5.613 8.176 15.731 1.00 95.81 74 TYR A C 1
ATOM 600 O O . TYR A 1 74 ? -6.121 7.057 15.695 1.00 95.81 74 TYR A O 1
ATOM 608 N N . GLN A 1 75 ? -6.287 9.277 15.408 1.00 96.38 75 GLN A N 1
ATOM 609 C CA . GLN A 1 75 ? -7.643 9.267 14.875 1.00 96.38 75 GLN A CA 1
ATOM 610 C C . GLN A 1 75 ? -7.617 9.730 13.420 1.00 96.38 75 GLN A C 1
ATOM 612 O O . GLN A 1 75 ? -7.163 10.834 13.120 1.00 96.38 75 GLN A O 1
ATOM 617 N N . HIS A 1 76 ? -8.119 8.887 12.521 1.00 97.00 76 HIS A N 1
ATOM 618 C CA . HIS A 1 76 ? -8.301 9.273 11.129 1.00 97.00 76 HIS A CA 1
ATOM 619 C C . HIS A 1 76 ? -9.416 10.318 10.999 1.00 97.00 76 HIS A C 1
ATOM 621 O O . HIS A 1 76 ? -10.448 10.212 11.662 1.00 97.00 76 HIS A O 1
ATOM 627 N N . HIS A 1 77 ? -9.204 11.329 10.157 1.00 95.00 77 HIS A N 1
ATOM 628 C CA . HIS A 1 77 ? -10.041 12.535 10.115 1.00 95.00 77 HIS A CA 1
ATOM 629 C C . HIS A 1 77 ? -10.467 12.957 8.706 1.00 95.00 77 HIS A C 1
ATOM 631 O O . HIS A 1 77 ? -11.025 14.039 8.536 1.00 95.00 77 HIS A O 1
ATOM 637 N N . TYR A 1 78 ? -10.194 12.134 7.695 1.00 95.31 78 TYR A N 1
ATOM 638 C CA . TYR A 1 78 ? -10.572 12.399 6.310 1.00 95.31 78 TYR A CA 1
ATOM 639 C C . TYR A 1 78 ? -11.357 11.209 5.735 1.00 95.31 78 TYR A C 1
ATOM 641 O O . TYR A 1 78 ? -11.251 10.104 6.266 1.00 95.31 78 TYR A O 1
ATOM 649 N N . PRO A 1 79 ? -12.181 11.392 4.689 1.00 96.62 79 PRO A N 1
ATOM 650 C CA . PRO A 1 79 ? -12.802 10.266 4.003 1.00 96.62 79 PRO A CA 1
ATOM 651 C C . PRO A 1 79 ? -11.776 9.271 3.452 1.00 96.62 79 PRO A C 1
ATOM 653 O O . PRO A 1 79 ? -10.775 9.658 2.848 1.00 96.62 79 PRO A O 1
ATOM 656 N N . ILE A 1 80 ? -12.072 7.983 3.620 1.00 97.50 80 ILE A N 1
ATOM 657 C CA . ILE A 1 80 ? -11.337 6.896 2.972 1.00 97.50 80 ILE A CA 1
ATOM 658 C C . ILE A 1 80 ? -11.998 6.642 1.623 1.00 97.50 80 ILE A C 1
ATOM 660 O O . ILE A 1 80 ? -13.188 6.323 1.558 1.00 97.50 80 ILE A O 1
ATOM 664 N N . CYS A 1 81 ? -11.229 6.777 0.550 1.00 97.75 81 CYS A N 1
ATOM 665 C CA . CYS A 1 81 ? -11.713 6.549 -0.806 1.00 97.75 81 CYS A CA 1
ATOM 666 C C . CYS A 1 81 ? -11.375 5.124 -1.241 1.00 97.75 81 CYS A C 1
ATOM 668 O O . CYS A 1 81 ? -10.216 4.722 -1.185 1.00 97.75 81 CYS A O 1
ATOM 670 N N . VAL A 1 82 ? -12.378 4.381 -1.711 1.00 98.50 82 VAL A N 1
ATOM 671 C CA . VAL A 1 82 ? -12.196 3.053 -2.310 1.00 98.50 82 VAL A CA 1
ATOM 672 C C . VAL A 1 82 ? -12.607 3.129 -3.773 1.00 98.50 82 VAL A C 1
ATOM 674 O O . VAL A 1 82 ? -13.745 3.483 -4.080 1.00 98.50 82 VAL A O 1
ATOM 677 N N . ARG A 1 83 ? -11.681 2.832 -4.685 1.00 98.56 83 ARG A N 1
ATOM 678 C CA . ARG A 1 83 ? -11.890 2.974 -6.132 1.00 98.56 83 ARG A CA 1
ATOM 679 C C . ARG A 1 83 ? -11.546 1.676 -6.839 1.00 98.56 83 ARG A C 1
ATOM 681 O O . ARG A 1 83 ? -10.499 1.101 -6.568 1.00 98.56 83 ARG A O 1
ATOM 688 N N . ARG A 1 84 ? -12.406 1.236 -7.757 1.00 98.56 84 ARG A N 1
ATOM 689 C CA . ARG A 1 84 ? -12.102 0.111 -8.648 1.00 98.56 84 ARG A CA 1
ATOM 690 C C . ARG A 1 84 ? -11.112 0.562 -9.721 1.00 98.56 84 ARG A C 1
ATOM 692 O O . ARG A 1 84 ? -11.248 1.656 -10.265 1.00 98.56 84 ARG A O 1
ATOM 699 N N . VAL A 1 85 ? -10.159 -0.302 -10.030 1.00 98.19 85 VAL A N 1
ATOM 700 C CA . VAL A 1 85 ? -9.147 -0.131 -11.067 1.00 98.19 85 VAL A CA 1
ATOM 701 C C . VAL A 1 85 ? -9.154 -1.395 -11.918 1.00 98.19 85 VAL A C 1
ATOM 703 O O . VAL A 1 85 ? -9.002 -2.497 -11.393 1.00 98.19 85 VAL A O 1
ATOM 706 N N . SER A 1 86 ? -9.381 -1.242 -13.219 1.00 97.94 86 SER A N 1
ATOM 707 C CA . SER A 1 86 ? -9.297 -2.367 -14.149 1.00 97.94 86 SER A CA 1
ATOM 708 C C . SER A 1 86 ? -7.860 -2.896 -14.212 1.00 97.94 86 SER A C 1
ATOM 710 O O . SER A 1 86 ? -6.930 -2.096 -14.081 1.00 97.94 86 SER A O 1
ATOM 712 N N . PRO A 1 87 ? -7.663 -4.208 -14.416 1.00 97.50 87 PRO A N 1
ATOM 713 C CA . PRO A 1 87 ? -6.336 -4.758 -14.655 1.00 97.50 87 PRO A CA 1
ATOM 714 C C . PRO A 1 87 ? -5.693 -4.150 -15.908 1.00 97.50 87 PRO A C 1
ATOM 716 O O . PRO A 1 87 ? -6.390 -3.735 -16.837 1.00 97.50 87 PRO A O 1
ATOM 719 N N . ASP A 1 88 ? -4.362 -4.135 -15.935 1.00 96.62 88 ASP A N 1
ATOM 720 C CA . ASP A 1 88 ? -3.575 -3.728 -17.099 1.00 96.62 88 ASP A CA 1
ATOM 721 C C . ASP A 1 88 ? -2.385 -4.670 -17.342 1.00 96.62 88 ASP A C 1
ATOM 723 O O . ASP A 1 88 ? -2.006 -5.464 -16.478 1.00 96.62 88 ASP A O 1
ATOM 727 N N . ASP A 1 89 ? -1.803 -4.595 -18.536 1.00 94.06 89 ASP A N 1
ATOM 728 C CA . ASP A 1 89 ? -0.677 -5.420 -18.985 1.00 94.06 89 ASP A CA 1
ATOM 729 C C . ASP A 1 89 ? 0.675 -4.688 -18.918 1.00 94.06 89 ASP A C 1
ATOM 731 O O . ASP A 1 89 ? 1.691 -5.181 -19.419 1.00 94.06 89 ASP A O 1
ATOM 735 N N . THR A 1 90 ? 0.731 -3.519 -18.272 1.00 96.44 90 THR A N 1
ATOM 736 C CA . THR A 1 90 ? 1.993 -2.796 -18.119 1.00 96.44 90 THR A CA 1
ATOM 737 C C . THR A 1 90 ? 2.934 -3.546 -17.174 1.00 96.44 90 THR A C 1
ATOM 739 O O . THR A 1 90 ? 2.521 -4.343 -16.332 1.00 96.44 90 THR A O 1
ATOM 742 N N . LEU A 1 91 ? 4.239 -3.280 -17.278 1.00 97.31 91 LEU A N 1
ATOM 743 C CA . LEU A 1 91 ? 5.253 -4.051 -16.549 1.00 97.31 91 LEU A CA 1
ATOM 744 C C . LEU A 1 91 ? 5.167 -3.889 -15.021 1.00 97.31 91 LEU A C 1
ATOM 746 O O . LEU A 1 91 ? 5.384 -4.853 -14.290 1.00 97.31 91 LEU A O 1
ATOM 750 N N . ILE A 1 92 ? 4.901 -2.671 -14.535 1.00 97.56 92 ILE A N 1
ATOM 751 C CA . ILE A 1 92 ? 4.990 -2.335 -13.101 1.00 97.56 92 ILE A CA 1
ATOM 752 C C . ILE A 1 92 ? 3.850 -1.435 -12.594 1.00 97.56 92 ILE A C 1
ATOM 754 O O . ILE A 1 92 ? 3.989 -0.803 -11.546 1.00 97.56 92 ILE A O 1
ATOM 758 N N . SER A 1 93 ? 2.723 -1.332 -13.307 1.00 97.44 93 SER A N 1
ATOM 759 C CA . SER A 1 93 ? 1.524 -0.708 -12.724 1.00 97.44 93 SER A CA 1
ATOM 760 C C . SER A 1 93 ? 1.075 -1.479 -11.492 1.00 97.44 93 SER A C 1
ATOM 762 O O . SER A 1 93 ? 1.161 -2.708 -11.449 1.00 97.44 93 SER A O 1
ATOM 764 N N . MET A 1 94 ? 0.506 -0.771 -10.516 1.00 97.75 94 MET A N 1
ATOM 765 C CA . MET A 1 94 ? -0.100 -1.401 -9.349 1.00 97.75 94 MET A CA 1
ATOM 766 C C . MET A 1 94 ? -1.177 -2.431 -9.735 1.00 97.75 94 MET A C 1
ATOM 768 O O . MET A 1 94 ? -1.328 -3.422 -9.026 1.00 97.75 94 MET A O 1
ATOM 772 N N . ALA A 1 95 ? -1.859 -2.254 -10.872 1.00 97.50 95 ALA A N 1
ATOM 773 C CA . ALA A 1 95 ? -2.875 -3.172 -11.394 1.00 97.50 95 ALA A CA 1
ATOM 774 C C . ALA A 1 95 ? -2.355 -4.143 -12.477 1.00 97.50 95 ALA A C 1
ATOM 776 O O . ALA A 1 95 ? -3.147 -4.836 -13.116 1.00 97.50 95 ALA A O 1
ATOM 777 N N . SER A 1 96 ? -1.030 -4.239 -12.649 1.00 97.00 96 SER A N 1
ATOM 778 C CA . SER A 1 96 ? -0.404 -5.161 -13.602 1.00 97.00 96 SER A CA 1
ATOM 779 C C . SER A 1 96 ? -0.775 -6.616 -13.309 1.00 97.00 96 SER A C 1
ATOM 781 O O . SER A 1 96 ? -0.580 -7.094 -12.181 1.00 97.00 96 SER A O 1
ATOM 783 N N . VAL A 1 97 ? -1.237 -7.331 -14.334 1.00 94.94 97 VAL A N 1
ATOM 784 C CA . VAL A 1 97 ? -1.578 -8.763 -14.262 1.00 94.94 97 VAL A CA 1
ATOM 785 C C . VAL A 1 97 ? -0.375 -9.688 -14.428 1.00 94.94 97 VAL A C 1
ATOM 787 O O . VAL A 1 97 ? -0.511 -10.902 -14.303 1.00 94.94 97 VAL A O 1
ATOM 790 N N . VAL A 1 98 ? 0.824 -9.161 -14.697 1.00 94.81 98 VAL A N 1
ATOM 791 C CA . VAL A 1 98 ? 1.991 -10.018 -14.944 1.00 94.81 98 VAL A CA 1
ATOM 792 C C . VAL A 1 98 ? 2.321 -10.846 -13.698 1.00 94.81 98 VAL A C 1
ATOM 794 O O . VAL A 1 98 ? 2.654 -10.310 -12.640 1.00 94.81 98 VAL A O 1
ATOM 797 N N . GLY A 1 99 ? 2.232 -12.172 -13.844 1.00 89.06 99 GLY A N 1
ATOM 798 C CA . GLY A 1 99 ? 2.443 -13.140 -12.765 1.00 89.06 99 GLY A CA 1
ATOM 799 C C . GLY A 1 99 ? 1.321 -13.189 -11.724 1.00 89.06 99 GLY A C 1
ATOM 800 O O . GLY A 1 99 ? 1.549 -13.676 -10.618 1.00 89.06 99 GLY A O 1
ATOM 801 N N . ARG A 1 100 ? 0.123 -12.686 -12.049 1.00 89.94 100 ARG A N 1
ATOM 802 C CA . ARG A 1 100 ? -1.062 -12.729 -11.184 1.00 89.94 100 ARG A CA 1
ATOM 803 C C . ARG A 1 100 ? -2.324 -13.102 -11.966 1.00 89.94 100 ARG A C 1
ATOM 805 O O . ARG A 1 100 ? -2.357 -12.934 -13.181 1.00 89.94 100 ARG A O 1
ATOM 812 N N . PRO A 1 101 ? -3.375 -13.597 -11.287 1.00 90.88 101 PRO A N 1
ATOM 813 C CA . PRO A 1 101 ? -4.685 -13.758 -11.907 1.00 90.88 101 PRO A CA 1
ATOM 814 C C . PRO A 1 101 ? -5.214 -12.424 -12.442 1.00 90.88 101 PRO A C 1
ATOM 816 O O . PRO A 1 101 ? -5.038 -11.383 -11.803 1.00 90.88 101 PRO A O 1
ATOM 819 N N . GLU A 1 102 ? -5.892 -12.467 -13.585 1.00 94.50 102 GLU A N 1
ATOM 820 C CA . GLU A 1 102 ? -6.592 -11.309 -14.135 1.00 94.50 102 GLU A CA 1
ATOM 821 C C . GLU A 1 102 ? -7.863 -11.047 -13.317 1.00 94.50 102 GLU A C 1
ATOM 823 O O . GLU A 1 102 ? -8.873 -11.739 -13.432 1.00 94.50 102 GLU A O 1
ATOM 828 N N . GLU A 1 103 ? -7.783 -10.059 -12.433 1.00 95.50 103 GLU A N 1
ATOM 829 C CA . GLU A 1 103 ? -8.867 -9.643 -11.553 1.00 95.50 103 GLU A CA 1
ATOM 830 C C . GLU A 1 103 ? -8.832 -8.117 -11.416 1.00 95.50 103 GLU A C 1
ATOM 832 O O . GLU A 1 103 ? -7.766 -7.501 -11.499 1.00 95.50 103 GLU A O 1
ATOM 837 N N . ASP A 1 104 ? -9.991 -7.496 -11.186 1.00 97.81 104 ASP A N 1
ATOM 838 C CA . ASP A 1 104 ? -10.027 -6.081 -10.820 1.00 97.81 104 ASP A CA 1
ATOM 839 C C . ASP A 1 104 ? -9.215 -5.808 -9.559 1.00 97.81 104 ASP A C 1
ATOM 841 O O . ASP A 1 104 ? -9.235 -6.567 -8.585 1.00 97.81 104 ASP A O 1
ATOM 845 N N . TRP A 1 105 ? -8.586 -4.645 -9.560 1.00 98.38 105 TRP A N 1
ATOM 846 C CA . TRP A 1 105 ? -7.899 -4.095 -8.414 1.00 98.38 105 TRP A CA 1
ATOM 847 C C . TRP A 1 105 ? -8.754 -3.027 -7.747 1.00 98.38 105 TRP A C 1
ATOM 849 O O . TRP A 1 105 ? -9.664 -2.440 -8.337 1.00 98.38 105 TRP A O 1
ATOM 859 N N . TYR A 1 106 ? -8.448 -2.760 -6.487 1.00 98.75 106 TYR A N 1
ATOM 860 C CA . TYR A 1 106 ? -9.065 -1.699 -5.717 1.00 98.75 106 TYR A CA 1
ATOM 861 C C . TYR A 1 106 ? -7.991 -0.863 -5.040 1.00 98.75 106 TYR A C 1
ATOM 863 O O . TYR A 1 106 ? -7.131 -1.400 -4.343 1.00 98.75 106 TYR A O 1
ATOM 871 N N . ALA A 1 107 ? -8.071 0.450 -5.242 1.00 98.75 107 ALA A N 1
ATOM 872 C CA . ALA A 1 107 ? -7.271 1.437 -4.538 1.00 98.75 107 ALA A CA 1
ATOM 873 C C . ALA A 1 107 ? -8.004 1.876 -3.262 1.00 98.75 107 ALA A C 1
ATOM 875 O O . ALA A 1 107 ? -9.167 2.277 -3.341 1.00 98.75 107 ALA A O 1
ATOM 876 N N . VAL A 1 108 ? -7.334 1.815 -2.110 1.00 98.81 108 VAL A N 1
ATOM 877 C CA . VAL A 1 108 ? -7.822 2.286 -0.804 1.00 98.81 108 VAL A CA 1
ATOM 878 C C . VAL A 1 108 ? -6.912 3.416 -0.326 1.00 98.81 108 VAL A C 1
ATOM 880 O O . VAL A 1 108 ? -5.758 3.178 0.036 1.00 98.81 108 VAL A O 1
ATOM 883 N N . SER A 1 109 ? -7.429 4.645 -0.336 1.00 98.38 109 SER A N 1
ATOM 884 C CA . SER A 1 109 ? -6.659 5.864 -0.058 1.00 98.38 109 SER A CA 1
ATOM 885 C C . SER A 1 109 ? -6.936 6.384 1.355 1.00 98.38 109 SER A C 1
ATOM 887 O O . SER A 1 109 ? -8.088 6.638 1.713 1.00 98.38 109 SER A O 1
ATOM 889 N N . LEU A 1 110 ? -5.879 6.580 2.147 1.00 98.31 110 LEU A N 1
ATOM 890 C CA . LEU A 1 110 ? -5.919 7.198 3.472 1.00 98.31 110 LEU A CA 1
ATOM 891 C C . LEU A 1 110 ? -5.152 8.517 3.426 1.00 98.31 110 LEU A C 1
ATOM 893 O O . LEU A 1 110 ? -3.949 8.528 3.167 1.00 98.31 110 LEU A O 1
ATOM 897 N N . ILE A 1 111 ? -5.833 9.621 3.730 1.00 95.56 111 ILE A N 1
ATOM 898 C CA . ILE A 1 111 ? -5.276 10.975 3.633 1.00 95.56 111 ILE A CA 1
ATOM 899 C C . ILE A 1 111 ? -5.164 11.605 5.024 1.00 95.56 111 ILE A C 1
ATOM 901 O O . ILE A 1 111 ? -6.079 11.516 5.842 1.00 95.56 111 ILE A O 1
ATOM 905 N N . THR A 1 112 ? -4.051 12.288 5.292 1.00 93.94 112 THR A N 1
ATOM 906 C CA . THR A 1 112 ? -3.877 13.126 6.481 1.00 93.94 112 THR A CA 1
ATOM 907 C C . THR A 1 112 ? -3.462 14.545 6.108 1.00 93.94 112 THR A C 1
ATOM 909 O O . THR A 1 112 ? -2.501 14.771 5.373 1.00 93.94 112 THR A O 1
ATOM 912 N N . TYR A 1 113 ? -4.171 15.515 6.678 1.00 91.44 113 TYR A N 1
ATOM 913 C CA . TYR A 1 113 ? -3.791 16.933 6.680 1.00 91.44 113 TYR A CA 1
ATOM 914 C C . TYR A 1 113 ? -3.125 17.359 7.997 1.00 91.44 113 TYR A C 1
ATOM 916 O O . TYR A 1 113 ? -2.582 18.455 8.084 1.00 91.44 113 TYR A O 1
ATOM 924 N N . CYS A 1 114 ? -3.168 16.508 9.026 1.00 88.75 114 CYS A N 1
ATOM 925 C CA . CYS A 1 114 ? -2.691 16.854 10.360 1.00 88.75 114 CYS A CA 1
ATOM 926 C C . CYS A 1 114 ? -1.163 16.871 10.429 1.00 88.75 114 CYS A C 1
ATOM 928 O O . CYS A 1 114 ? -0.480 16.070 9.789 1.00 88.75 114 CYS A O 1
ATOM 930 N N . THR A 1 115 ? -0.642 17.753 11.275 1.00 87.31 115 THR A N 1
ATOM 931 C CA . THR A 1 115 ? 0.760 17.801 11.698 1.00 87.31 115 THR A CA 1
ATOM 932 C C . THR A 1 115 ? 0.811 17.859 13.229 1.00 87.31 115 THR A C 1
ATOM 934 O O . THR A 1 115 ? -0.001 18.592 13.795 1.00 87.31 115 THR A O 1
ATOM 937 N N . PRO A 1 116 ? 1.737 17.157 13.912 1.00 90.06 116 PRO A N 1
ATOM 938 C CA . PRO A 1 116 ? 2.779 16.276 13.369 1.00 90.06 116 PRO A CA 1
ATOM 939 C C . PRO A 1 116 ? 2.220 14.991 12.730 1.00 90.06 116 PRO A C 1
ATOM 941 O O . PRO A 1 116 ? 1.132 14.532 13.072 1.00 90.06 116 PRO A O 1
ATOM 944 N N . ARG A 1 117 ? 2.956 14.431 11.757 1.00 91.94 117 ARG A N 1
ATOM 945 C CA . ARG A 1 117 ? 2.517 13.270 10.952 1.00 91.94 117 ARG A CA 1
ATOM 946 C C . ARG A 1 117 ? 3.002 11.924 11.490 1.00 91.94 117 ARG A C 1
ATOM 948 O O . ARG A 1 117 ? 2.618 10.898 10.938 1.00 91.94 117 ARG A O 1
ATOM 955 N N . ASP A 1 118 ? 3.799 11.906 12.556 1.00 94.81 118 ASP A N 1
ATOM 956 C CA . ASP A 1 118 ? 4.416 10.681 13.080 1.00 94.81 118 ASP A CA 1
ATOM 957 C C . ASP A 1 118 ? 3.404 9.566 13.387 1.00 94.81 118 ASP A C 1
ATOM 959 O O . ASP A 1 118 ? 3.632 8.433 12.959 1.00 94.81 118 ASP A O 1
ATOM 963 N N . PRO A 1 119 ? 2.242 9.838 14.022 1.00 94.88 119 PRO A N 1
ATOM 964 C CA . PRO A 1 119 ? 1.251 8.790 14.249 1.00 94.88 119 PRO A CA 1
ATOM 965 C C . PRO A 1 119 ? 0.665 8.232 12.946 1.00 94.88 119 PRO A C 1
ATOM 967 O O . PRO A 1 119 ? 0.466 7.024 12.837 1.00 94.88 119 PRO A O 1
ATOM 970 N N . PHE A 1 120 ? 0.444 9.084 11.936 1.00 96.38 120 PHE A N 1
ATOM 971 C CA . PHE A 1 120 ? -0.018 8.626 10.625 1.00 96.38 120 PHE A CA 1
ATOM 972 C C . PHE A 1 120 ? 1.040 7.771 9.934 1.00 96.38 120 PHE A C 1
ATOM 974 O O . PHE A 1 120 ? 0.690 6.720 9.415 1.00 96.38 120 PHE A O 1
ATOM 981 N N . TYR A 1 121 ? 2.316 8.172 9.944 1.00 97.25 121 TYR A N 1
ATOM 982 C CA . TYR A 1 121 ? 3.384 7.376 9.331 1.00 97.25 121 TYR A CA 1
ATOM 983 C C . TYR A 1 121 ? 3.452 5.974 9.921 1.00 97.25 121 TYR A C 1
ATOM 985 O O . TYR A 1 121 ? 3.574 5.010 9.176 1.00 97.25 121 TYR A O 1
ATOM 993 N N . ARG A 1 122 ? 3.325 5.846 11.243 1.00 97.75 122 ARG A N 1
ATOM 994 C CA . ARG A 1 122 ? 3.351 4.538 11.905 1.00 97.75 122 ARG A CA 1
ATOM 995 C C . ARG A 1 122 ? 2.149 3.670 11.522 1.00 97.75 122 ARG A C 1
ATOM 997 O O . ARG A 1 122 ? 2.333 2.502 11.192 1.00 97.75 122 ARG A O 1
ATOM 1004 N N . VAL A 1 123 ? 0.940 4.242 11.486 1.00 98.06 123 VAL A N 1
ATOM 1005 C CA . VAL A 1 123 ? -0.260 3.534 10.998 1.00 98.06 123 VAL A CA 1
ATOM 1006 C C . VAL A 1 123 ? -0.103 3.139 9.532 1.00 98.06 123 VAL A C 1
ATOM 1008 O O . VAL A 1 123 ? -0.359 1.994 9.170 1.00 98.06 123 VAL A O 1
ATOM 1011 N N . ALA A 1 124 ? 0.347 4.066 8.690 1.00 98.12 124 ALA A N 1
ATOM 1012 C CA . ALA A 1 124 ? 0.520 3.835 7.268 1.00 98.12 124 ALA A CA 1
ATOM 1013 C C . ALA A 1 124 ? 1.577 2.756 6.991 1.00 98.12 124 ALA A C 1
ATOM 1015 O O . ALA A 1 124 ? 1.377 1.906 6.127 1.00 98.12 124 ALA A O 1
ATOM 1016 N N . HIS A 1 125 ? 2.673 2.754 7.750 1.00 98.25 125 HIS A N 1
ATOM 1017 C CA . HIS A 1 125 ? 3.725 1.748 7.665 1.00 98.25 125 HIS A CA 1
ATOM 1018 C C . HIS A 1 125 ? 3.211 0.356 8.030 1.00 98.25 125 HIS A C 1
ATOM 1020 O O . HIS A 1 125 ? 3.415 -0.588 7.270 1.00 98.25 125 HIS A O 1
ATOM 1026 N N . LEU A 1 126 ? 2.497 0.243 9.155 1.00 98.50 126 LEU A N 1
ATOM 1027 C CA . LEU A 1 126 ? 1.876 -1.008 9.583 1.00 98.50 126 LEU A CA 1
ATOM 1028 C C . LEU A 1 126 ? 0.917 -1.539 8.512 1.00 98.50 126 LEU A C 1
ATOM 1030 O O . LEU A 1 126 ? 1.033 -2.690 8.098 1.00 98.50 126 LEU A O 1
ATOM 1034 N N . LEU A 1 127 ? 0.005 -0.696 8.013 1.00 98.75 127 LEU A N 1
ATOM 1035 C CA . LEU A 1 127 ? -0.952 -1.095 6.978 1.00 98.75 127 LEU A CA 1
ATOM 1036 C C . LEU A 1 127 ? -0.247 -1.538 5.693 1.00 98.75 127 LEU A C 1
ATOM 1038 O O . LEU A 1 127 ? -0.596 -2.578 5.143 1.00 98.75 127 LEU A O 1
ATOM 1042 N N . ALA A 1 128 ? 0.759 -0.790 5.232 1.00 98.56 128 ALA A N 1
ATOM 1043 C CA . ALA A 1 128 ? 1.512 -1.136 4.033 1.00 98.56 128 ALA A CA 1
ATOM 1044 C C . ALA A 1 128 ? 2.225 -2.490 4.167 1.00 98.56 128 ALA A C 1
ATOM 1046 O O . ALA A 1 128 ? 2.175 -3.285 3.232 1.00 98.56 128 ALA A O 1
ATOM 1047 N N . ARG A 1 129 ? 2.829 -2.782 5.327 1.00 98.00 129 ARG A N 1
ATOM 1048 C CA . ARG A 1 129 ? 3.513 -4.061 5.578 1.00 98.00 129 ARG A CA 1
ATOM 1049 C C . ARG A 1 129 ? 2.560 -5.245 5.626 1.00 98.00 129 ARG A C 1
ATOM 1051 O O . ARG A 1 129 ? 2.847 -6.265 5.006 1.00 98.00 129 ARG A O 1
ATOM 1058 N N . VAL A 1 130 ? 1.426 -5.116 6.316 1.00 98.69 130 VAL A N 1
ATOM 1059 C CA . VAL A 1 130 ? 0.422 -6.191 6.368 1.00 98.69 130 VAL A CA 1
ATOM 1060 C C . VAL A 1 130 ? -0.175 -6.425 4.979 1.00 98.69 130 VAL A C 1
ATOM 1062 O O . VAL A 1 130 ? -0.274 -7.565 4.533 1.00 98.69 130 VAL A O 1
ATOM 1065 N N . VAL A 1 131 ? -0.534 -5.357 4.262 1.00 98.69 131 VAL A N 1
ATOM 1066 C CA . VAL A 1 131 ? -1.139 -5.465 2.928 1.00 98.69 131 VAL A CA 1
ATOM 1067 C C . VAL A 1 131 ? -0.165 -6.065 1.917 1.00 98.69 131 VAL A C 1
ATOM 1069 O O . VAL A 1 131 ? -0.551 -6.973 1.186 1.00 98.69 131 VAL A O 1
ATOM 1072 N N . HIS A 1 132 ? 1.090 -5.612 1.889 1.00 98.31 132 HIS A N 1
ATOM 1073 C CA . HIS A 1 132 ? 2.126 -6.185 1.023 1.00 98.31 132 HIS A CA 1
ATOM 1074 C C . HIS A 1 132 ? 2.411 -7.648 1.380 1.00 98.31 132 HIS A C 1
ATOM 1076 O O . HIS A 1 132 ? 2.262 -8.521 0.526 1.00 98.31 132 HIS A O 1
ATOM 1082 N N . GLY A 1 133 ? 2.742 -7.927 2.643 1.00 97.69 133 GLY A N 1
ATOM 1083 C CA . GLY A 1 133 ? 3.249 -9.234 3.060 1.00 97.69 133 GLY A CA 1
ATOM 1084 C C . GLY A 1 133 ? 2.191 -10.329 3.203 1.00 97.69 133 GLY A C 1
ATOM 1085 O O . GLY A 1 133 ? 2.511 -11.495 3.007 1.00 97.69 133 GLY A O 1
ATOM 1086 N N . GLN A 1 134 ? 0.944 -9.984 3.543 1.00 98.31 134 GLN A N 1
ATOM 1087 C CA . GLN A 1 134 ? -0.099 -10.975 3.863 1.00 98.31 134 GLN A CA 1
ATOM 1088 C C . GLN A 1 134 ? -1.250 -10.998 2.861 1.00 98.31 134 GLN A C 1
ATOM 1090 O O . GLN A 1 134 ? -1.908 -12.023 2.702 1.00 98.31 134 GLN A O 1
ATOM 1095 N N . LEU A 1 135 ? -1.498 -9.879 2.176 1.00 97.81 135 LEU A N 1
ATOM 1096 C CA . LEU A 1 135 ? -2.596 -9.748 1.211 1.00 97.81 135 LEU A CA 1
ATOM 1097 C C . LEU A 1 135 ? -2.084 -9.598 -0.229 1.00 97.81 135 LEU A C 1
ATOM 1099 O O . LEU A 1 135 ? -2.872 -9.410 -1.155 1.00 97.81 135 LEU A O 1
ATOM 1103 N N . GLY A 1 136 ? -0.763 -9.663 -0.429 1.00 96.38 136 GLY A N 1
ATOM 1104 C CA . GLY A 1 136 ? -0.124 -9.517 -1.733 1.00 96.38 136 GLY A CA 1
ATOM 1105 C C . GLY A 1 136 ? -0.450 -8.187 -2.414 1.00 96.38 136 GLY A C 1
ATOM 1106 O O . GLY A 1 136 ? -0.462 -8.135 -3.644 1.00 96.38 136 GLY A O 1
ATOM 1107 N N . GLY A 1 137 ? -0.779 -7.148 -1.650 1.00 97.56 137 GLY A N 1
ATOM 1108 C CA . GLY A 1 137 ? -1.100 -5.833 -2.175 1.00 97.56 137 GLY A CA 1
ATOM 1109 C C . GLY A 1 137 ? 0.135 -5.048 -2.608 1.00 97.56 137 GLY A C 1
ATOM 1110 O O . GLY A 1 137 ? 1.275 -5.389 -2.296 1.00 97.56 137 GLY A O 1
ATOM 1111 N N . ARG A 1 138 ? -0.104 -3.965 -3.339 1.00 98.25 138 ARG A N 1
ATOM 1112 C CA . ARG A 1 138 ? 0.911 -3.037 -3.847 1.00 98.25 138 ARG A CA 1
ATOM 1113 C C . ARG A 1 138 ? 0.658 -1.640 -3.290 1.00 98.25 138 ARG A C 1
ATOM 1115 O O . ARG A 1 138 ? -0.461 -1.316 -2.901 1.00 98.25 138 ARG A O 1
ATOM 1122 N N . ILE A 1 139 ? 1.690 -0.804 -3.259 1.00 98.31 139 ILE A N 1
ATOM 1123 C CA . ILE A 1 139 ? 1.590 0.588 -2.802 1.00 98.31 139 ILE A CA 1
ATOM 1124 C C . ILE A 1 139 ? 1.708 1.512 -4.013 1.00 98.31 139 ILE A C 1
ATOM 1126 O O . ILE A 1 139 ? 2.521 1.265 -4.903 1.00 98.31 139 ILE A O 1
ATOM 1130 N N . HIS A 1 140 ? 0.891 2.564 -4.071 1.00 98.25 140 HIS A N 1
ATOM 1131 C CA . HIS A 1 140 ? 0.910 3.504 -5.192 1.00 98.25 140 HIS A CA 1
ATOM 1132 C C . HIS A 1 140 ? 2.250 4.254 -5.290 1.00 98.25 140 HIS A C 1
ATOM 1134 O O . HIS A 1 140 ? 2.654 4.941 -4.351 1.00 98.25 140 HIS A O 1
ATOM 1140 N N . TRP A 1 141 ? 2.894 4.222 -6.463 1.00 97.69 141 TRP A N 1
ATOM 1141 C CA . TRP A 1 141 ? 4.207 4.847 -6.700 1.00 97.69 141 TRP A CA 1
ATOM 1142 C C . TRP A 1 141 ? 4.267 6.350 -6.396 1.00 97.69 141 TRP A C 1
ATOM 1144 O O . TRP A 1 141 ? 5.241 6.842 -5.842 1.00 97.69 141 TRP A O 1
ATOM 1154 N N . GLY A 1 142 ? 3.222 7.088 -6.773 1.00 94.50 142 GLY A N 1
ATOM 1155 C CA . GLY A 1 142 ? 3.125 8.545 -6.607 1.00 94.50 142 GLY A CA 1
ATOM 1156 C C . GLY A 1 142 ? 2.597 9.036 -5.252 1.00 94.50 142 GLY A C 1
ATOM 1157 O O . GLY A 1 142 ? 2.259 10.213 -5.146 1.00 94.50 142 GLY A O 1
ATOM 1158 N N . LYS A 1 143 ? 2.455 8.159 -4.249 1.00 95.12 143 LYS A N 1
ATOM 1159 C CA . LYS A 1 143 ? 2.007 8.507 -2.886 1.00 95.12 143 LYS A CA 1
ATOM 1160 C C . LYS A 1 143 ? 3.119 8.199 -1.878 1.00 95.12 143 LYS A C 1
ATOM 1162 O O . LYS A 1 143 ? 4.262 7.967 -2.266 1.00 95.12 143 LYS A O 1
ATOM 1167 N N . TRP A 1 144 ? 2.825 8.237 -0.579 1.00 96.25 144 TRP A N 1
ATOM 1168 C CA . TRP A 1 144 ? 3.801 7.801 0.415 1.00 96.25 144 TRP A CA 1
ATOM 1169 C C . TRP A 1 144 ? 4.088 6.302 0.265 1.00 96.25 144 TRP A C 1
ATOM 1171 O O . TRP A 1 144 ? 3.165 5.488 0.238 1.00 96.25 144 TRP A O 1
ATOM 1181 N N . PHE A 1 145 ? 5.373 5.956 0.170 1.00 96.31 145 PHE A N 1
ATOM 1182 C CA . PHE A 1 145 ? 5.831 4.634 -0.243 1.00 96.31 145 PHE A CA 1
ATOM 1183 C C . PHE A 1 145 ? 6.917 4.105 0.715 1.00 96.31 145 PHE A C 1
ATOM 1185 O O . PHE A 1 145 ? 8.019 4.662 0.726 1.00 96.31 145 PHE A O 1
ATOM 1192 N N . PRO A 1 146 ? 6.629 3.062 1.521 1.00 95.75 146 PRO A N 1
ATOM 1193 C CA . PRO A 1 146 ? 7.562 2.553 2.529 1.00 95.75 146 PRO A CA 1
ATOM 1194 C C . PRO A 1 146 ? 8.346 1.298 2.128 1.00 95.75 146 PRO A C 1
ATOM 1196 O O . PRO A 1 146 ? 9.166 0.853 2.923 1.00 95.75 146 PRO A O 1
ATOM 1199 N N . LEU A 1 147 ? 8.081 0.700 0.962 1.00 95.31 147 LEU A N 1
ATOM 1200 C CA . LEU A 1 147 ? 8.731 -0.556 0.583 1.00 95.31 147 LEU A CA 1
ATOM 1201 C C . LEU A 1 147 ? 10.147 -0.312 0.043 1.00 95.31 147 LEU A C 1
ATOM 1203 O O . LEU A 1 147 ? 10.414 0.715 -0.589 1.00 95.31 147 LEU A O 1
ATOM 1207 N N . ASP A 1 148 ? 11.040 -1.269 0.274 1.00 93.69 148 ASP A N 1
ATOM 1208 C CA . ASP A 1 148 ? 12.375 -1.288 -0.323 1.00 93.69 148 ASP A CA 1
ATOM 1209 C C . ASP A 1 148 ? 12.407 -2.021 -1.678 1.00 93.69 148 ASP A C 1
ATOM 1211 O O . AS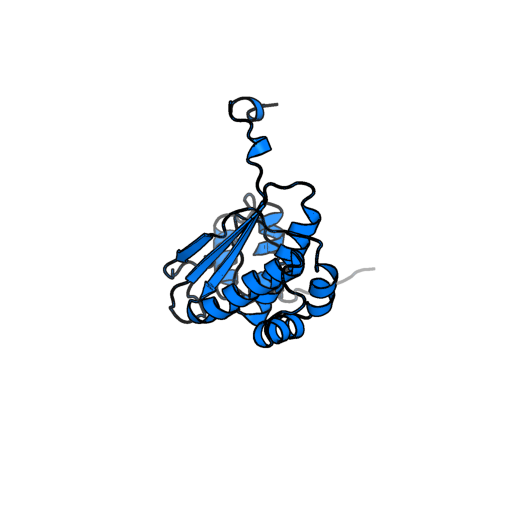P A 1 148 ? 11.420 -2.616 -2.125 1.00 93.69 148 ASP A O 1
ATOM 1215 N N . GLY A 1 149 ? 13.555 -1.964 -2.358 1.00 94.62 149 GLY A N 1
ATOM 1216 C CA . GLY A 1 149 ? 13.729 -2.569 -3.677 1.00 94.62 149 GLY A CA 1
ATOM 1217 C C . GLY A 1 149 ? 13.566 -4.094 -3.711 1.00 94.62 149 GLY A C 1
ATOM 1218 O O . GLY A 1 149 ? 13.154 -4.630 -4.741 1.00 94.62 149 GLY A O 1
ATOM 1219 N N . SER A 1 150 ? 13.819 -4.797 -2.600 1.00 94.06 150 SER A N 1
ATOM 1220 C CA . SER A 1 150 ? 13.623 -6.251 -2.511 1.00 94.06 150 SER A CA 1
ATOM 1221 C C . SER A 1 150 ? 12.136 -6.606 -2.433 1.00 94.06 150 SER A C 1
ATOM 1223 O O . SER A 1 150 ? 11.648 -7.402 -3.235 1.00 94.06 150 SER A O 1
ATOM 1225 N N . GLN A 1 151 ? 11.383 -5.903 -1.585 1.00 95.25 151 GLN A N 1
ATOM 1226 C CA . GLN A 1 151 ? 9.927 -6.042 -1.464 1.00 95.25 151 GLN A CA 1
ATOM 1227 C C . GLN A 1 151 ? 9.205 -5.664 -2.767 1.00 95.25 151 GLN A C 1
ATOM 1229 O O . GLN A 1 151 ? 8.180 -6.248 -3.143 1.00 95.25 151 GLN A O 1
ATOM 1234 N N . VAL A 1 152 ? 9.747 -4.680 -3.489 1.00 96.75 152 VAL A N 1
ATOM 1235 C CA . VAL A 1 152 ? 9.277 -4.301 -4.824 1.00 96.75 152 VAL A CA 1
ATOM 1236 C C . VAL A 1 152 ? 9.569 -5.393 -5.850 1.00 96.75 152 VAL A C 1
ATOM 1238 O O . VAL A 1 152 ? 8.676 -5.733 -6.626 1.00 96.75 152 VAL A O 1
ATOM 1241 N N . ALA A 1 153 ? 10.767 -5.978 -5.847 1.00 95.00 153 ALA A N 1
ATOM 1242 C CA . ALA A 1 153 ? 11.109 -7.074 -6.751 1.00 95.00 153 ALA A CA 1
ATOM 1243 C C . ALA A 1 153 ? 10.194 -8.295 -6.561 1.00 95.00 153 ALA A C 1
ATOM 1245 O O . ALA A 1 153 ? 9.754 -8.878 -7.550 1.00 95.00 153 ALA A O 1
ATOM 1246 N N . GLU A 1 154 ? 9.823 -8.617 -5.320 1.00 93.94 154 GLU A N 1
ATOM 1247 C CA . GLU A 1 154 ? 8.830 -9.660 -5.013 1.00 93.94 154 GLU A CA 1
ATOM 1248 C C . GLU A 1 154 ? 7.435 -9.337 -5.580 1.00 93.94 154 GLU A C 1
ATOM 1250 O O . GLU A 1 154 ? 6.701 -10.227 -6.009 1.00 93.94 154 GLU A O 1
ATOM 1255 N N . SER A 1 155 ? 7.058 -8.056 -5.616 1.00 94.75 155 SER A N 1
ATOM 1256 C CA . SER A 1 155 ? 5.716 -7.611 -6.027 1.00 94.75 155 SER A CA 1
ATOM 1257 C C . SER A 1 155 ? 5.499 -7.583 -7.545 1.00 94.75 155 SER A C 1
ATOM 1259 O O . SER A 1 155 ? 4.346 -7.617 -8.008 1.00 94.75 155 SER A O 1
ATOM 1261 N N . TYR A 1 156 ? 6.583 -7.475 -8.320 1.00 96.81 156 TYR A N 1
ATOM 1262 C CA . TYR A 1 156 ? 6.547 -7.207 -9.758 1.00 96.81 156 TYR A CA 1
ATOM 1263 C C . TYR A 1 156 ? 7.468 -8.155 -10.541 1.00 96.81 156 TYR A C 1
ATOM 1265 O O . TYR A 1 156 ? 8.621 -7.817 -10.813 1.00 96.81 156 TYR A O 1
ATOM 1273 N N . PRO A 1 157 ? 6.948 -9.304 -11.011 1.00 94.88 157 PRO A N 1
ATOM 1274 C CA . PRO A 1 157 ? 7.727 -10.271 -11.791 1.00 94.88 157 PRO A CA 1
ATOM 1275 C C . PRO A 1 157 ? 8.365 -9.688 -13.064 1.00 94.88 157 PRO A C 1
ATOM 1277 O O . PRO A 1 157 ? 9.425 -10.135 -13.493 1.00 94.88 157 PRO A O 1
ATOM 1280 N N . ALA A 1 158 ? 7.757 -8.655 -13.657 1.00 96.75 158 ALA A N 1
ATOM 1281 C CA . ALA A 1 158 ? 8.281 -7.987 -14.849 1.00 96.75 158 ALA A CA 1
ATOM 1282 C C . ALA A 1 158 ? 9.321 -6.884 -14.552 1.00 96.75 158 ALA A C 1
ATOM 1284 O O . ALA A 1 158 ? 9.760 -6.194 -15.478 1.00 96.75 158 ALA A O 1
ATOM 1285 N N . LEU A 1 159 ? 9.734 -6.694 -13.290 1.00 97.31 159 LEU A N 1
ATOM 1286 C CA . LEU A 1 159 ? 10.659 -5.624 -12.902 1.00 97.31 159 LEU A CA 1
ATOM 1287 C C . LEU A 1 159 ? 12.012 -5.734 -13.617 1.00 97.31 159 LEU A C 1
ATOM 1289 O O . LEU A 1 159 ? 12.571 -4.717 -14.023 1.00 97.31 159 LEU A O 1
ATOM 1293 N N . ALA A 1 160 ? 12.526 -6.948 -13.830 1.00 96.12 160 ALA A N 1
ATOM 1294 C CA . ALA A 1 160 ? 13.770 -7.156 -14.576 1.00 96.12 160 ALA A CA 1
ATOM 1295 C C . ALA A 1 160 ? 13.655 -6.657 -16.030 1.00 96.12 160 ALA A C 1
ATOM 1297 O O . ALA A 1 160 ? 14.535 -5.948 -16.522 1.00 96.12 160 ALA A O 1
ATOM 1298 N N . THR A 1 161 ? 12.532 -6.947 -16.692 1.00 97.62 161 THR A N 1
ATOM 1299 C CA . THR A 1 161 ? 12.229 -6.444 -18.039 1.00 97.62 161 THR A CA 1
ATOM 1300 C C . THR A 1 161 ? 12.104 -4.922 -18.047 1.00 97.62 161 THR A C 1
ATOM 1302 O O . THR A 1 161 ? 12.667 -4.263 -18.922 1.00 97.62 161 THR A O 1
ATOM 1305 N N . PHE A 1 162 ? 11.434 -4.344 -17.046 1.00 97.94 162 PHE A N 1
ATOM 1306 C CA . PHE A 1 162 ? 11.336 -2.892 -16.888 1.00 97.94 162 PHE A CA 1
ATOM 1307 C C . PHE A 1 162 ? 12.724 -2.246 -16.754 1.00 97.94 162 PHE A C 1
ATOM 1309 O O . PHE A 1 162 ? 13.055 -1.338 -17.518 1.00 97.94 162 PHE A O 1
ATOM 1316 N N . ARG A 1 163 ? 13.581 -2.775 -15.869 1.00 97.50 163 ARG A N 1
ATOM 1317 C CA . ARG A 1 163 ? 14.972 -2.321 -15.688 1.00 97.50 163 ARG A CA 1
ATOM 1318 C C . ARG A 1 163 ? 15.767 -2.390 -16.990 1.00 97.50 163 ARG A C 1
ATOM 1320 O O . ARG A 1 163 ? 16.483 -1.444 -17.315 1.00 97.50 163 ARG A O 1
ATOM 1327 N N . ALA A 1 164 ? 15.629 -3.473 -17.757 1.00 97.81 164 ALA A N 1
ATOM 1328 C CA . ALA A 1 164 ? 16.300 -3.626 -19.046 1.00 97.81 164 ALA A CA 1
ATOM 1329 C C . ALA A 1 164 ? 15.850 -2.566 -20.068 1.00 97.81 164 ALA A C 1
ATOM 1331 O O . ALA A 1 164 ? 16.690 -1.974 -20.750 1.00 97.81 164 ALA A O 1
ATOM 1332 N N . CYS A 1 165 ? 14.549 -2.270 -20.138 1.00 97.81 165 CYS A N 1
ATOM 1333 C CA . CYS A 1 165 ? 14.022 -1.182 -20.964 1.00 97.81 165 CYS A CA 1
ATOM 1334 C C . CYS A 1 165 ? 14.585 0.181 -20.537 1.00 97.81 165 CYS A C 1
ATOM 1336 O O . CYS A 1 165 ? 15.049 0.933 -21.394 1.00 97.81 165 CYS A O 1
ATOM 1338 N N . CYS A 1 166 ? 14.619 0.472 -19.233 1.00 97.44 166 CYS A N 1
ATOM 1339 C CA . CYS A 1 166 ? 15.203 1.707 -18.709 1.00 97.44 166 CYS A CA 1
ATOM 1340 C C . CYS A 1 166 ? 16.693 1.832 -19.041 1.00 97.44 166 CYS A C 1
ATOM 1342 O O . CYS A 1 166 ? 17.116 2.889 -19.490 1.00 97.44 166 CYS A O 1
ATOM 1344 N N . ARG A 1 167 ? 17.491 0.766 -18.883 1.00 97.25 167 ARG A N 1
ATOM 1345 C CA . ARG A 1 167 ? 18.928 0.782 -19.219 1.00 97.25 167 ARG A CA 1
ATOM 1346 C C . ARG A 1 167 ? 19.191 1.010 -20.705 1.00 97.25 167 ARG A C 1
ATOM 1348 O O . ARG A 1 167 ? 20.174 1.651 -21.049 1.00 97.25 167 ARG A O 1
ATOM 1355 N N . ARG A 1 168 ? 18.321 0.503 -21.583 1.00 98.00 168 ARG A N 1
ATOM 1356 C CA . ARG A 1 168 ? 18.425 0.741 -23.029 1.00 98.00 168 ARG A CA 1
ATOM 1357 C C . ARG A 1 168 ? 18.079 2.184 -23.400 1.00 98.00 168 ARG A C 1
ATOM 1359 O O . ARG A 1 168 ? 18.730 2.750 -24.269 1.00 98.00 168 ARG A O 1
ATOM 1366 N N . ALA A 1 169 ? 17.045 2.750 -22.778 1.00 98.00 169 ALA A N 1
ATOM 1367 C CA . ALA A 1 169 ? 16.564 4.098 -23.084 1.00 98.00 169 ALA A CA 1
ATOM 1368 C C . ALA A 1 169 ? 17.393 5.208 -22.415 1.00 98.00 169 ALA A C 1
ATOM 1370 O O . ALA A 1 169 ? 17.554 6.281 -22.986 1.00 98.00 169 ALA A O 1
ATOM 1371 N N . ASP A 1 170 ? 17.925 4.943 -21.223 1.00 97.69 170 ASP A N 1
ATOM 1372 C CA . ASP A 1 170 ? 18.727 5.867 -20.421 1.00 97.69 170 ASP A CA 1
ATOM 1373 C C . ASP A 1 170 ? 19.940 5.127 -19.816 1.00 97.69 170 ASP A C 1
ATOM 1375 O O . ASP A 1 170 ? 19.930 4.747 -18.634 1.00 97.69 170 ASP A O 1
ATOM 1379 N N . PRO A 1 171 ? 20.989 4.872 -20.630 1.00 96.00 171 PRO A N 1
ATOM 1380 C CA . PRO A 1 171 ? 22.176 4.137 -20.191 1.00 96.00 171 PRO A CA 1
ATOM 1381 C C . PRO A 1 171 ? 22.943 4.840 -19.069 1.00 96.00 171 PRO A C 1
ATOM 1383 O O . PRO A 1 171 ? 23.533 4.176 -18.222 1.00 96.00 171 PRO A O 1
ATOM 1386 N N . ALA A 1 172 ? 22.915 6.175 -19.054 1.00 95.75 172 ALA A N 1
ATOM 1387 C CA . ALA A 1 172 ? 23.581 6.993 -18.044 1.00 95.75 172 ALA A CA 1
ATOM 1388 C C . ALA A 1 172 ? 22.744 7.178 -16.763 1.00 95.75 172 ALA A C 1
ATOM 1390 O O . ALA A 1 172 ? 23.262 7.695 -15.778 1.00 95.75 172 ALA A O 1
ATOM 1391 N N . GLY A 1 173 ? 21.473 6.755 -16.753 1.00 95.69 173 GLY A N 1
ATOM 1392 C CA . GLY A 1 173 ? 20.603 6.837 -15.578 1.00 95.69 173 GLY A CA 1
ATOM 1393 C C . GLY A 1 173 ? 20.191 8.262 -15.197 1.00 95.69 173 GLY A C 1
ATOM 1394 O O . GLY A 1 173 ? 19.878 8.509 -14.034 1.00 95.69 173 GLY A O 1
ATOM 1395 N N . VAL A 1 174 ? 20.173 9.198 -16.149 1.00 97.56 174 VAL A N 1
ATOM 1396 C CA . VAL A 1 174 ? 19.849 10.618 -15.922 1.00 97.56 174 VAL A CA 1
ATOM 1397 C C . VAL A 1 174 ? 18.466 10.801 -15.285 1.00 97.56 174 VAL A C 1
ATOM 1399 O O . VAL A 1 174 ? 18.262 11.738 -14.512 1.00 97.56 174 VAL A O 1
ATOM 1402 N N . PHE A 1 175 ? 17.516 9.900 -15.553 1.00 95.94 175 PHE A N 1
ATOM 1403 C CA . PHE A 1 175 ? 16.149 9.979 -15.026 1.00 95.94 175 PHE A CA 1
ATOM 1404 C C . PHE A 1 175 ? 15.935 9.222 -13.702 1.00 95.94 175 PHE A C 1
ATOM 1406 O O . PHE A 1 175 ? 14.802 9.135 -13.218 1.00 95.94 175 PHE A O 1
ATOM 1413 N N . ARG A 1 176 ? 16.992 8.680 -13.080 1.00 94.50 176 ARG A N 1
ATOM 1414 C CA . ARG A 1 176 ? 16.905 7.911 -11.826 1.00 94.50 176 ARG A CA 1
ATOM 1415 C C . ARG A 1 176 ? 17.196 8.794 -10.619 1.00 94.50 176 ARG A C 1
ATOM 1417 O O . ARG A 1 176 ? 18.321 8.906 -10.148 1.00 94.50 176 ARG A O 1
ATOM 1424 N N . ASN A 1 177 ? 16.158 9.443 -10.098 1.00 95.31 177 ASN A N 1
ATOM 1425 C CA . ASN A 1 177 ? 16.282 10.137 -8.817 1.00 95.31 177 ASN A CA 1
ATOM 1426 C C . ASN A 1 177 ? 16.461 9.135 -7.654 1.00 95.31 177 ASN A C 1
ATOM 1428 O O . ASN A 1 177 ? 16.264 7.933 -7.816 1.00 95.31 177 ASN A O 1
ATOM 1432 N N . ALA A 1 178 ? 16.757 9.636 -6.452 1.00 94.69 178 ALA A N 1
ATOM 1433 C CA . ALA A 1 178 ? 16.974 8.792 -5.271 1.00 94.69 178 ALA A CA 1
ATOM 1434 C C . ALA A 1 178 ? 15.793 7.860 -4.930 1.00 94.69 178 ALA A C 1
ATOM 1436 O O . ALA A 1 178 ? 15.994 6.797 -4.350 1.00 94.69 178 ALA A O 1
ATOM 1437 N N . PHE A 1 179 ? 14.556 8.243 -5.268 1.00 94.75 179 PHE A N 1
ATOM 1438 C CA . PHE A 1 179 ? 13.400 7.366 -5.093 1.00 94.75 179 PHE A CA 1
ATOM 1439 C C . PHE A 1 179 ? 13.440 6.203 -6.086 1.00 94.75 179 PHE A C 1
ATOM 1441 O O . PHE A 1 179 ? 13.313 5.054 -5.671 1.00 94.75 179 PHE A O 1
ATOM 1448 N N . VAL A 1 180 ? 13.633 6.495 -7.374 1.00 95.94 180 VAL A N 1
ATOM 1449 C CA . VAL A 1 180 ? 13.716 5.489 -8.439 1.00 95.94 180 VAL A CA 1
ATOM 1450 C C . VAL A 1 180 ? 14.885 4.545 -8.195 1.00 95.94 180 VAL A C 1
ATOM 1452 O O . VAL A 1 180 ? 14.698 3.339 -8.294 1.00 95.94 180 VAL A O 1
ATOM 1455 N N . GLU A 1 181 ? 16.051 5.068 -7.823 1.00 95.25 181 GLU A N 1
ATOM 1456 C CA . GLU A 1 181 ? 17.236 4.253 -7.559 1.00 95.25 181 GLU A CA 1
ATOM 1457 C C . GLU A 1 181 ? 16.974 3.265 -6.414 1.00 95.25 181 GLU A C 1
ATOM 1459 O O . GLU A 1 181 ? 16.968 2.055 -6.632 1.00 95.25 181 GLU A O 1
ATOM 1464 N N . ARG A 1 182 ? 16.596 3.772 -5.235 1.00 94.25 182 ARG A N 1
ATOM 1465 C CA . ARG A 1 182 ? 16.314 2.950 -4.048 1.00 94.25 182 ARG A CA 1
ATOM 1466 C C . ARG A 1 182 ? 15.205 1.924 -4.256 1.00 94.25 182 ARG A C 1
ATOM 1468 O O . ARG A 1 182 ? 15.247 0.818 -3.728 1.00 94.25 182 ARG A O 1
ATOM 1475 N N . THR A 1 183 ? 14.162 2.317 -4.975 1.00 94.94 183 THR A N 1
ATOM 1476 C CA . THR A 1 183 ? 12.923 1.535 -5.041 1.00 94.94 183 THR A CA 1
ATOM 1477 C C . THR A 1 183 ? 12.930 0.565 -6.214 1.00 94.94 183 THR A C 1
ATOM 1479 O O . THR A 1 183 ? 12.392 -0.533 -6.114 1.00 94.94 183 THR A O 1
ATOM 1482 N N . LEU A 1 184 ? 13.512 0.969 -7.344 1.00 95.50 184 LEU A N 1
ATOM 1483 C CA . LEU A 1 184 ? 13.444 0.214 -8.588 1.00 95.50 184 LEU A CA 1
ATOM 1484 C C . LEU A 1 184 ? 14.786 -0.340 -9.032 1.00 95.50 184 LEU A C 1
ATOM 1486 O O . LEU A 1 184 ? 14.741 -1.206 -9.891 1.00 95.50 184 LEU A O 1
ATOM 1490 N N . PHE A 1 185 ? 15.942 0.066 -8.505 1.00 92.50 185 PHE A N 1
ATOM 1491 C CA . PHE A 1 185 ? 17.254 -0.419 -8.975 1.00 92.50 185 PHE A CA 1
ATOM 1492 C C . PHE A 1 185 ? 18.130 -1.026 -7.871 1.00 92.50 185 PHE A C 1
ATOM 1494 O O . PHE A 1 185 ? 18.855 -1.980 -8.149 1.00 92.50 185 PHE A O 1
ATOM 1501 N N . GLU A 1 186 ? 17.997 -0.586 -6.623 1.00 82.25 186 GLU A N 1
ATOM 1502 C CA . GLU A 1 186 ? 18.631 -1.228 -5.469 1.00 82.25 186 GLU A CA 1
ATOM 1503 C C . GLU A 1 186 ? 17.930 -2.563 -5.122 1.00 82.25 186 GLU A C 1
ATOM 1505 O O . GLU A 1 186 ? 16.731 -2.744 -5.344 1.00 82.25 186 GLU A O 1
ATOM 1510 N N . GLY A 1 187 ? 18.683 -3.549 -4.616 1.00 59.16 187 GLY A N 1
ATOM 1511 C CA . GLY A 1 187 ? 18.131 -4.829 -4.135 1.00 59.16 187 GLY A CA 1
ATOM 1512 C C . GLY A 1 187 ? 17.957 -5.946 -5.176 1.00 59.16 187 GLY A C 1
ATOM 1513 O O . GLY A 1 187 ? 17.441 -7.008 -4.844 1.00 59.16 187 GLY A O 1
ATOM 1514 N N . GLY A 1 188 ? 18.404 -5.759 -6.422 1.00 45.19 188 GLY A N 1
ATOM 1515 C CA . GLY A 1 188 ? 18.552 -6.853 -7.388 1.00 45.19 188 GLY A CA 1
ATOM 1516 C C . GLY A 1 188 ? 20.003 -7.305 -7.472 1.00 45.19 188 GLY A C 1
ATOM 1517 O O . GLY A 1 188 ? 20.812 -6.612 -8.081 1.00 45.19 188 GLY A O 1
ATOM 1518 N N . ALA A 1 189 ? 20.343 -8.458 -6.898 1.00 36.94 189 ALA A N 1
ATOM 1519 C CA . ALA A 1 189 ? 21.606 -9.113 -7.212 1.00 36.94 189 ALA A CA 1
ATOM 1520 C C . ALA A 1 189 ? 21.601 -9.526 -8.696 1.00 36.94 189 ALA A C 1
ATOM 1522 O O . ALA A 1 189 ? 21.090 -10.584 -9.056 1.00 36.94 189 ALA A O 1
ATOM 1523 N N . GLU A 1 190 ? 22.159 -8.694 -9.574 1.00 38.03 190 GLU A N 1
ATOM 1524 C CA . GLU A 1 190 ? 22.720 -9.185 -10.829 1.00 38.03 190 GLU A CA 1
ATOM 1525 C C . GLU A 1 190 ? 24.090 -9.781 -10.479 1.00 38.03 190 GLU A C 1
ATOM 1527 O O . GLU A 1 190 ? 25.057 -9.069 -10.207 1.00 38.03 190 GLU A O 1
ATOM 1532 N N . ALA A 1 191 ? 24.152 -11.113 -10.420 1.00 36.47 191 ALA A N 1
ATOM 1533 C CA . ALA A 1 191 ? 25.410 -11.838 -10.464 1.00 36.47 191 ALA A CA 1
ATOM 1534 C C . ALA A 1 191 ? 26.100 -11.508 -11.795 1.00 36.47 191 ALA A C 1
ATOM 1536 O O . ALA A 1 19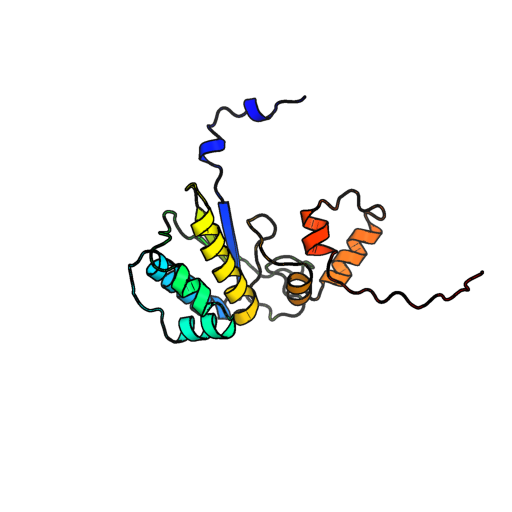1 ? 25.756 -12.063 -12.838 1.00 36.47 191 ALA A O 1
ATOM 1537 N N . SER A 1 192 ? 27.061 -10.588 -11.766 1.00 27.59 192 SER A N 1
ATOM 1538 C CA . SER A 1 192 ? 28.018 -10.455 -12.861 1.00 27.59 192 SER A CA 1
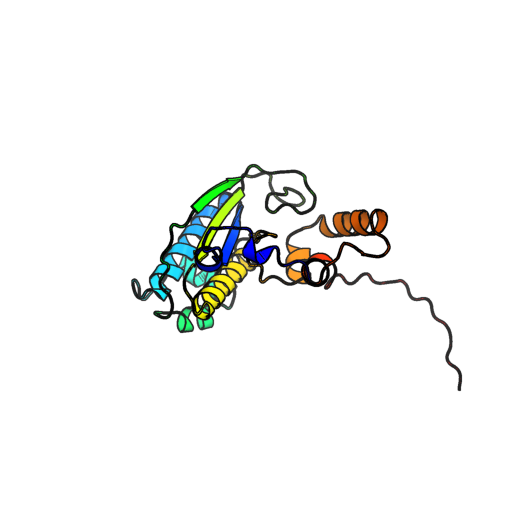ATOM 1539 C C . SER A 1 192 ? 28.942 -11.677 -12.866 1.00 27.59 192 SER A C 1
ATOM 1541 O O . SER A 1 192 ? 29.414 -12.087 -11.800 1.00 27.59 192 SER A O 1
ATOM 1543 N N . PRO A 1 193 ? 29.217 -12.276 -14.038 1.00 30.25 193 PRO A N 1
ATOM 1544 C CA . PRO A 1 193 ? 30.142 -13.389 -14.138 1.00 30.25 193 PRO A CA 1
ATOM 1545 C C . PRO A 1 193 ? 31.545 -12.920 -13.750 1.00 30.25 193 PRO A C 1
ATOM 1547 O O . PRO A 1 193 ? 31.985 -11.834 -14.124 1.00 30.25 193 PRO A O 1
ATOM 1550 N N . GLN A 1 194 ? 32.231 -13.763 -12.980 1.00 34.91 194 GLN A N 1
ATOM 1551 C CA . GLN A 1 194 ? 33.635 -13.601 -12.628 1.00 34.91 194 GLN A CA 1
ATOM 1552 C C . GLN A 1 194 ? 34.466 -13.279 -13.877 1.00 34.91 194 GLN A C 1
ATOM 1554 O O . GLN A 1 194 ? 34.591 -14.105 -14.777 1.00 34.91 194 GLN A O 1
ATOM 1559 N N . SER A 1 195 ? 35.106 -12.114 -13.887 1.00 29.06 195 SER A N 1
ATOM 1560 C CA . SER A 1 195 ? 36.326 -11.890 -14.656 1.00 29.06 195 SER A CA 1
ATOM 1561 C C . SER A 1 195 ? 37.459 -11.718 -13.656 1.00 29.06 195 SER A C 1
ATOM 1563 O O . SER A 1 195 ? 37.606 -10.666 -13.033 1.00 29.06 195 SER A O 1
ATOM 1565 N N . GLY A 1 196 ? 38.218 -12.792 -13.446 1.00 28.45 196 GLY A N 1
ATOM 1566 C CA . GLY A 1 196 ? 39.445 -12.731 -12.672 1.00 28.45 196 GLY A CA 1
ATOM 1567 C C . GLY A 1 196 ? 40.523 -11.948 -13.412 1.00 28.45 196 GLY A C 1
ATOM 1568 O O . GLY A 1 196 ? 40.668 -12.110 -14.617 1.00 28.45 196 GLY A O 1
ATOM 1569 N N . HIS A 1 197 ? 41.321 -11.174 -12.679 1.00 27.45 197 HIS A N 1
ATOM 1570 C CA . HIS A 1 197 ? 42.768 -11.142 -12.884 1.00 27.45 197 HIS A CA 1
ATOM 1571 C C . HIS A 1 197 ? 43.481 -10.463 -11.701 1.00 27.45 197 HIS A C 1
ATOM 1573 O O . HIS A 1 197 ? 43.198 -9.319 -11.368 1.00 27.45 197 HIS A O 1
ATOM 1579 N N . THR A 1 198 ? 44.400 -11.233 -11.108 1.00 29.17 198 THR A N 1
ATOM 1580 C CA . THR A 1 198 ? 45.741 -10.866 -10.604 1.00 29.17 198 THR A CA 1
ATOM 1581 C C . THR A 1 198 ? 45.942 -9.653 -9.690 1.00 29.17 198 THR A C 1
ATOM 1583 O O . THR A 1 198 ? 45.841 -8.502 -10.102 1.00 29.17 198 THR A O 1
ATOM 1586 N N . ALA A 1 199 ? 46.442 -9.962 -8.487 1.00 28.64 199 ALA A N 1
ATOM 1587 C CA . ALA A 1 199 ? 47.307 -9.089 -7.694 1.00 28.64 199 ALA A CA 1
ATOM 1588 C C . ALA A 1 199 ? 48.571 -8.677 -8.475 1.00 28.64 199 ALA A C 1
ATOM 1590 O O . ALA A 1 199 ? 48.996 -9.397 -9.386 1.00 28.64 199 ALA A O 1
ATOM 1591 N N . PRO A 1 200 ? 49.233 -7.589 -8.054 1.00 33.53 200 PRO A N 1
ATOM 1592 C CA . PRO A 1 200 ? 50.578 -7.828 -7.527 1.00 33.53 200 PRO A CA 1
ATOM 1593 C C . PRO A 1 200 ? 50.987 -6.954 -6.325 1.00 33.53 200 PRO A C 1
ATOM 1595 O O . PRO A 1 200 ? 50.539 -5.821 -6.190 1.00 33.53 200 PRO A O 1
ATOM 1598 N N . ALA A 1 201 ? 51.889 -7.568 -5.544 1.00 34.59 201 ALA A N 1
ATOM 1599 C CA . ALA A 1 201 ? 52.953 -7.058 -4.661 1.00 34.59 201 ALA A CA 1
ATOM 1600 C C . ALA A 1 201 ? 52.647 -5.934 -3.657 1.00 34.59 201 ALA A C 1
ATOM 1602 O O . ALA A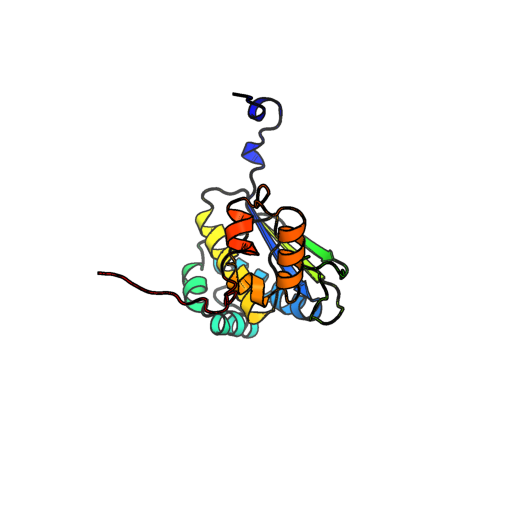 1 201 ? 52.579 -4.753 -4.060 1.00 34.59 201 ALA 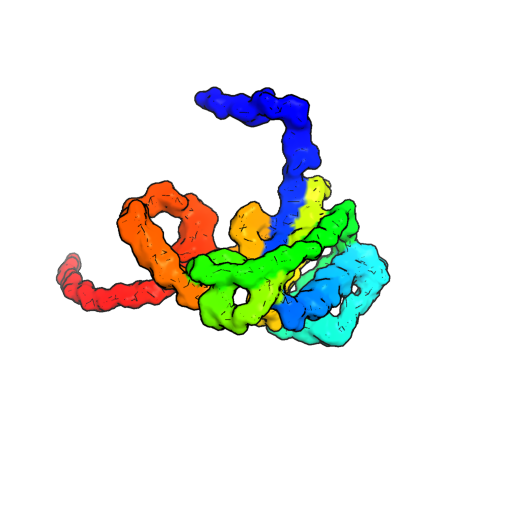A O 1
#

pLDDT: mean 87.93, std 20.08, range [27.45, 98.81]

Secondary structure (DSSP, 8-state):
---GGGS--S-GGGG--EEEEEEEEGGGHHHHHHHHHHHHHHHTTS-S---HHHHHHHHHTT-HHHHHHHTTT----SPPEEEEE--B--SS-TTB-TTS----EEEEEEEE--SS-HHHHHHHHHHHHHHHHHH--EE-TTS-----HHHHHHH-TTHHHHHHHHHHH-TT-TT--HHHIIIIITT----PPP-------

Foldseek 3Di:
DDPPVPVDPDPVLLVPKAKWKKKAFPVLVVVLVLLLVQLQCQLCVVDVDGDPSNVVLCVQLVNNVLSVVSGPVDHQDDDWDKDKDAADCDQQPQRHCVVHDRGIMIMTMGMDSDPPCVSVVSSSVSSQSSCCPPRVMDIHLPGDDDDWQQSSCVSTVSLVVVVVVCCVVCVPCPVQDPSNCGHRPPPDPPPDDDDDDDDDD